Protein AF-A0A0R2CDV1-F1 (afdb_monomer)

Mean predicted aligned error: 11.03 Å

Foldseek 3Di:
DEEEEEEECLQQDALPHPGGLLVVLLCVVPVPYHYDYQYYYLDALVCCVVVVCSRPPQDAHQAYEYEHDPNCQFQVNHPDLVRSLVSLLVVLVVCCVSHVNHQYEYEAAAAFDPVQADGDHVVSSVSNLVSNCVSCVVSVHHYHDRHVLLVPDPCPPVQQDTPVRRRRNGHNSSSNSVSVSVVCVVCLVVQLQDWDKDFDQDDDPVSLVQQCVFPVDSVLVVVQSVVWTKMFTAGPVRDTFWIWTWADPDPPDIHTSTIGGDPVCPPRCPSVVNVVD

Organism: NCBI:txid1133569

Radius of gyration: 23.43 Å; Cα contacts (8 Å, |Δi|>4): 509; chains: 1; bounding box: 50×38×67 Å

Sequence (277 aa):
MKILVTGDSLIARHEQLDQPMINHCLQQQLTWLEIVNTAISGSNSQDLLQNWRNFFPNNEFSAVFLLIGTNDLALHKQLPLKTFKTNLLQIVKRLKHYYPTASLCLITPPAVDENKQKWRNNQLIAQYSEIMLQIAAQNLIKGINLQEAMFAEESFPAITQGCLNDGLHFGLAGYQLLASLIKQQLLTTSSLISVSIASYRPQTDNDFQLLLAADPDLSQIKYYVANGNCFAARNQQNQLVGMIVINKLTKSQAEILNLSVIPSQRSRGIGRQLIKY

InterPro domains:
  IPR000182 GNAT domain [PF00583] (226-276)
  IPR000182 GNAT domain [PS51186] (187-277)
  IPR013830 SGNH hydrolase-type esterase domain [PF13472] (7-177)
  IPR016181 Acyl-CoA N-acyltransferase [SSF55729] (208-276)
  IPR036514 SGNH hydrolase superfamily [G3DSA:3.40.50.1110] (1-186)
  IPR045136 Isoamyl acetate-hydrolyzing esterase Iah1-like [PTHR14209] (3-186)

Nearest PDB structures (foldseek):
  1yzf-assembly1_A  TM=8.746E-01  e=5.334E-13  Enterococcus faecalis V583
  7ddy-assembly1_D  TM=7.962E-01  e=1.694E-08  Arcticibacterium luteifluviistationis
  4h08-assembly1_A-2  TM=7.791E-01  e=3.275E-08  Bacteroides thetaiotaomicron VPI-5482
  4rsh-assembly3_C  TM=7.755E-01  e=5.616E-08  Desulfitobacterium hafniense DCB-2
  1j00-assembly1_A  TM=7.962E-01  e=1.861E-07  Escherichia coli

Structure (mmCIF, N/CA/C/O backbone):
data_AF-A0A0R2CDV1-F1
#
_entry.id   AF-A0A0R2CDV1-F1
#
loop_
_atom_site.group_PDB
_atom_site.id
_atom_site.type_symbol
_atom_site.label_atom_id
_atom_site.label_alt_id
_atom_site.label_comp_id
_atom_site.label_asym_id
_atom_site.label_entity_id
_atom_site.label_seq_id
_atom_site.pdbx_PDB_ins_code
_atom_site.Cartn_x
_atom_site.Cartn_y
_atom_site.Cartn_z
_atom_site.occupancy
_atom_site.B_iso_or_equiv
_atom_site.auth_seq_id
_atom_site.auth_comp_id
_atom_site.auth_asym_id
_atom_site.auth_atom_id
_atom_site.pdbx_PDB_model_num
ATOM 1 N N . MET A 1 1 ? -11.019 -13.595 4.550 1.00 89.06 1 MET A N 1
ATOM 2 C CA . MET A 1 1 ? -10.958 -12.128 4.329 1.00 89.06 1 MET A CA 1
ATOM 3 C C . MET A 1 1 ? -10.820 -11.910 2.839 1.00 89.06 1 MET A C 1
ATOM 5 O O . MET A 1 1 ? -9.967 -12.564 2.248 1.00 89.06 1 MET A O 1
ATOM 9 N N . LYS A 1 2 ? -11.635 -11.033 2.252 1.00 96.44 2 LYS A N 1
ATOM 10 C CA . LYS A 1 2 ? -11.611 -10.761 0.814 1.00 96.44 2 LYS A CA 1
ATOM 11 C C . LYS A 1 2 ? -10.967 -9.410 0.547 1.00 96.44 2 LYS A C 1
ATOM 13 O O . LYS A 1 2 ? -11.370 -8.421 1.159 1.00 96.44 2 LYS A O 1
ATOM 18 N N . ILE A 1 3 ? -9.967 -9.360 -0.325 1.00 98.38 3 ILE A N 1
ATOM 19 C CA . ILE A 1 3 ? -9.232 -8.131 -0.646 1.00 98.38 3 ILE A CA 1
ATOM 20 C C . ILE A 1 3 ? -9.250 -7.864 -2.148 1.00 98.38 3 ILE A C 1
ATOM 22 O O . ILE A 1 3 ? -9.301 -8.794 -2.952 1.00 98.38 3 ILE A O 1
ATOM 26 N N . LEU A 1 4 ? -9.185 -6.585 -2.509 1.00 98.81 4 LEU A N 1
ATOM 27 C CA . LEU A 1 4 ? -8.970 -6.133 -3.877 1.00 98.81 4 LEU A CA 1
ATOM 28 C C . LEU A 1 4 ? -7.522 -5.667 -4.020 1.00 98.81 4 LEU A C 1
ATOM 30 O O . LEU A 1 4 ? -7.076 -4.808 -3.258 1.00 98.81 4 LEU A O 1
ATOM 34 N N . VAL A 1 5 ? -6.805 -6.204 -5.002 1.00 98.69 5 VAL A N 1
ATOM 35 C CA . VAL A 1 5 ? -5.485 -5.712 -5.413 1.00 98.69 5 VAL A CA 1
ATOM 36 C C . VAL A 1 5 ? -5.605 -5.266 -6.864 1.00 98.69 5 VAL A C 1
ATOM 38 O O . VAL A 1 5 ? -6.019 -6.031 -7.726 1.00 98.69 5 VAL A O 1
ATOM 41 N N . THR A 1 6 ? -5.321 -4.003 -7.145 1.00 98.75 6 THR A N 1
ATOM 42 C CA . THR A 1 6 ? -5.534 -3.426 -8.476 1.00 98.75 6 THR A CA 1
ATOM 43 C C . THR A 1 6 ? -4.462 -2.390 -8.786 1.00 98.75 6 THR A C 1
ATOM 45 O O . THR A 1 6 ? -3.704 -1.978 -7.903 1.00 98.75 6 THR A O 1
ATOM 48 N N . GLY A 1 7 ? -4.367 -1.985 -10.047 1.00 98.06 7 GLY A N 1
ATOM 49 C CA . GLY A 1 7 ? -3.291 -1.122 -10.501 1.00 98.06 7 GLY A CA 1
ATOM 50 C C . GLY A 1 7 ? -2.911 -1.346 -11.952 1.00 98.06 7 GLY A C 1
ATOM 51 O O . GLY A 1 7 ? -3.768 -1.597 -12.800 1.00 98.06 7 GLY A O 1
ATOM 52 N N . ASP A 1 8 ? -1.611 -1.247 -12.205 1.00 98.12 8 ASP A N 1
ATOM 53 C CA . ASP A 1 8 ? -1.009 -1.339 -13.529 1.00 98.12 8 ASP A CA 1
ATOM 54 C C . ASP A 1 8 ? -0.359 -2.713 -13.813 1.00 98.12 8 ASP A C 1
ATOM 56 O O . ASP A 1 8 ? -0.695 -3.740 -13.211 1.00 98.12 8 ASP A O 1
ATOM 60 N N . SER A 1 9 ? 0.591 -2.741 -14.755 1.00 97.69 9 SER A N 1
ATOM 61 C CA . SER A 1 9 ? 1.311 -3.950 -15.150 1.00 97.69 9 SER A CA 1
ATOM 62 C C . SER A 1 9 ? 2.039 -4.628 -13.992 1.00 97.69 9 SER A C 1
ATOM 64 O O . SER A 1 9 ? 2.170 -5.843 -14.029 1.00 97.69 9 SER A O 1
ATOM 66 N N . LEU A 1 10 ? 2.475 -3.907 -12.958 1.00 98.44 10 LEU A N 1
ATOM 67 C CA . LEU A 1 10 ? 3.193 -4.496 -11.824 1.00 98.44 10 LEU A CA 1
ATOM 68 C C . LEU A 1 10 ? 2.290 -5.359 -10.938 1.00 98.44 10 LEU A C 1
ATOM 70 O O . LEU A 1 10 ? 2.767 -6.279 -10.292 1.00 98.44 10 LEU A O 1
ATOM 74 N N . ILE A 1 11 ? 0.983 -5.099 -10.910 1.00 98.62 11 ILE A N 1
ATOM 75 C CA . ILE A 1 11 ? 0.019 -5.938 -10.179 1.00 98.62 11 ILE A CA 1
ATOM 76 C C . ILE A 1 11 ? -0.584 -7.010 -11.091 1.00 98.62 11 ILE A C 1
ATOM 78 O O . ILE A 1 11 ? -0.896 -8.106 -10.624 1.00 98.62 11 ILE A O 1
ATOM 82 N N . ALA A 1 12 ? -0.734 -6.716 -12.385 1.00 98.25 12 ALA A N 1
ATOM 83 C CA . ALA A 1 12 ? -1.322 -7.634 -13.361 1.00 98.25 12 ALA A CA 1
ATOM 84 C C . ALA A 1 12 ? -0.362 -8.747 -13.813 1.00 98.25 12 ALA A C 1
ATOM 86 O O . ALA A 1 12 ? -0.773 -9.690 -14.481 1.00 98.25 12 ALA A O 1
ATOM 87 N N . ARG A 1 13 ? 0.936 -8.619 -13.530 1.00 97.75 13 ARG A N 1
ATOM 88 C CA . ARG A 1 13 ? 1.976 -9.438 -14.152 1.00 97.75 13 ARG A CA 1
ATOM 89 C C . ARG A 1 13 ? 2.161 -10.790 -13.478 1.00 97.75 13 ARG A C 1
ATOM 91 O O . ARG A 1 13 ? 2.129 -10.927 -12.261 1.00 97.75 13 ARG A O 1
ATOM 98 N N . HIS A 1 14 ? 2.383 -11.790 -14.323 1.00 97.81 14 HIS A N 1
ATOM 99 C CA . HIS A 1 14 ? 2.430 -13.197 -13.944 1.00 97.81 14 HIS A CA 1
ATOM 100 C C . HIS A 1 14 ? 3.826 -13.710 -13.566 1.00 97.81 14 HIS A C 1
ATOM 102 O O . HIS A 1 14 ? 3.918 -14.684 -12.837 1.00 97.81 14 HIS A O 1
ATOM 108 N N . GLU A 1 15 ? 4.907 -13.094 -14.067 1.00 95.62 15 GLU A N 1
ATOM 109 C CA . GLU A 1 15 ? 6.290 -13.593 -13.897 1.00 95.62 15 GLU A CA 1
ATOM 110 C C . GLU A 1 15 ? 6.422 -15.115 -14.094 1.00 95.62 15 GLU A C 1
ATOM 112 O O . GLU A 1 15 ? 6.917 -15.826 -13.228 1.00 95.62 15 GLU A O 1
ATOM 117 N N . GLN A 1 16 ? 5.973 -15.607 -15.256 1.00 94.31 16 GLN A N 1
ATOM 118 C CA . GLN A 1 16 ? 6.008 -17.027 -15.649 1.00 94.31 16 GLN A CA 1
ATOM 119 C C . GLN A 1 16 ? 5.043 -17.956 -14.891 1.00 94.31 16 GLN A C 1
ATOM 121 O O . GLN A 1 16 ? 5.094 -19.164 -15.101 1.00 94.31 16 GLN A O 1
ATOM 126 N N . LEU A 1 17 ? 4.138 -17.425 -14.064 1.00 95.56 17 LEU A N 1
ATOM 127 C CA . LEU A 1 17 ? 3.055 -18.204 -13.460 1.00 95.56 17 LEU A CA 1
ATOM 128 C C . LEU A 1 17 ? 1.756 -18.154 -14.284 1.00 95.56 17 LEU A C 1
ATOM 130 O O . LEU A 1 17 ? 1.537 -17.265 -15.105 1.00 95.56 17 LEU A O 1
ATOM 134 N N . ASP A 1 18 ? 0.827 -19.062 -13.990 1.00 96.81 18 ASP A N 1
ATOM 135 C CA . ASP A 1 18 ? -0.522 -19.068 -14.585 1.00 96.81 18 ASP A CA 1
ATOM 136 C C . ASP A 1 18 ? -1.468 -18.021 -13.961 1.00 96.81 18 ASP A C 1
ATOM 138 O O . ASP A 1 18 ? -2.615 -17.866 -14.376 1.00 96.81 18 ASP A O 1
ATOM 142 N N . GLN A 1 19 ? -0.988 -17.273 -12.967 1.00 97.44 19 GLN A N 1
ATOM 143 C CA . GLN A 1 19 ? -1.719 -16.217 -12.267 1.00 97.44 19 GLN A CA 1
ATOM 144 C C . GLN A 1 19 ? -0.794 -15.031 -11.952 1.00 97.44 19 GLN A C 1
ATOM 146 O O . GLN A 1 19 ? 0.427 -15.201 -11.977 1.00 97.44 19 GLN A O 1
ATOM 151 N N . PRO A 1 20 ? -1.327 -13.847 -11.587 1.00 98.38 20 PRO A N 1
ATOM 152 C CA . PRO A 1 20 ? -0.496 -12.728 -11.160 1.00 98.38 20 PRO A CA 1
ATOM 153 C C . PRO A 1 20 ? 0.438 -13.104 -10.003 1.00 98.38 20 PRO A C 1
ATOM 155 O O . PRO A 1 20 ? 0.007 -13.672 -8.995 1.00 98.38 20 PRO A O 1
ATOM 158 N N . MET A 1 21 ? 1.715 -12.745 -10.124 1.00 98.38 21 MET A N 1
ATOM 159 C CA . MET A 1 21 ? 2.769 -13.142 -9.189 1.00 98.38 21 MET A CA 1
ATOM 160 C C . MET A 1 21 ? 2.487 -12.650 -7.766 1.00 98.38 21 MET A C 1
ATOM 162 O O . MET A 1 21 ? 2.696 -13.373 -6.791 1.00 98.38 21 MET A O 1
ATOM 166 N N . ILE A 1 22 ? 1.926 -11.443 -7.638 1.00 98.62 22 ILE A N 1
ATOM 167 C CA . ILE A 1 22 ? 1.533 -10.889 -6.340 1.00 98.62 22 ILE A CA 1
ATOM 168 C C . ILE A 1 22 ? 0.455 -11.729 -5.643 1.00 98.62 22 ILE A C 1
ATOM 170 O O . ILE A 1 22 ? 0.507 -11.886 -4.424 1.00 98.62 22 ILE A O 1
ATOM 174 N N . ASN A 1 23 ? -0.484 -12.319 -6.394 1.00 98.56 23 ASN A N 1
ATOM 175 C CA . ASN A 1 23 ? -1.510 -13.193 -5.823 1.00 98.56 23 ASN A CA 1
ATOM 176 C C . ASN A 1 23 ? -0.854 -14.439 -5.228 1.00 98.56 23 ASN A C 1
ATOM 178 O O . ASN A 1 23 ? -1.106 -14.770 -4.069 1.00 98.56 23 ASN A O 1
ATOM 182 N N . HIS A 1 24 ? 0.038 -15.073 -5.997 1.00 98.38 24 HIS A N 1
ATOM 183 C CA . HIS A 1 24 ? 0.791 -16.236 -5.543 1.00 98.38 24 HIS A CA 1
ATOM 184 C C . HIS A 1 24 ? 1.592 -15.918 -4.272 1.00 98.38 24 HIS A C 1
ATOM 186 O O . HIS A 1 24 ? 1.434 -16.602 -3.262 1.00 98.38 24 HIS A O 1
ATOM 192 N N . CYS A 1 25 ? 2.397 -14.849 -4.274 1.00 98.50 25 CYS A N 1
ATOM 193 C CA . CYS A 1 25 ? 3.206 -14.469 -3.114 1.00 98.50 25 CYS A CA 1
ATOM 194 C C . CYS A 1 25 ? 2.358 -14.151 -1.872 1.00 98.50 25 CYS A C 1
ATOM 196 O O . CYS A 1 25 ? 2.726 -14.548 -0.766 1.00 98.50 25 CYS A O 1
ATOM 198 N N . LEU A 1 26 ? 1.212 -13.480 -2.028 1.00 98.25 26 LEU A N 1
ATOM 199 C CA . LEU A 1 26 ? 0.300 -13.212 -0.914 1.00 98.25 26 LEU A CA 1
ATOM 200 C C . LEU A 1 26 ? -0.313 -14.497 -0.350 1.00 98.25 26 LEU A C 1
ATOM 202 O O . LEU A 1 26 ? -0.347 -14.664 0.868 1.00 98.25 26 LEU A O 1
ATOM 206 N N . GLN A 1 27 ? -0.755 -15.417 -1.208 1.00 97.44 27 GLN A N 1
ATOM 207 C CA . GLN A 1 27 ? -1.362 -16.682 -0.782 1.00 97.44 27 GLN A CA 1
ATOM 208 C C . GLN A 1 27 ? -0.357 -17.632 -0.124 1.00 97.44 27 GLN A C 1
ATOM 210 O O . GLN A 1 27 ? -0.730 -18.343 0.805 1.00 97.44 27 GLN A O 1
ATOM 215 N N . GLN A 1 28 ? 0.919 -17.595 -0.521 1.00 97.00 28 GLN A N 1
ATOM 216 C CA . GLN A 1 28 ? 1.988 -18.318 0.182 1.00 97.00 28 GLN A CA 1
ATOM 217 C C . GLN A 1 28 ? 2.168 -17.825 1.625 1.00 97.00 28 GLN A C 1
ATOM 219 O O . GLN A 1 28 ? 2.466 -18.607 2.524 1.00 97.00 28 GLN A O 1
ATOM 224 N N . GLN A 1 29 ? 1.969 -16.526 1.872 1.00 93.44 29 GLN A N 1
ATOM 225 C CA . GLN A 1 29 ? 2.130 -15.946 3.207 1.00 93.44 29 GLN A CA 1
ATOM 226 C C . GLN A 1 29 ? 0.846 -15.943 4.046 1.00 93.44 29 GLN A C 1
ATOM 228 O O . GLN A 1 29 ? 0.930 -15.865 5.275 1.00 93.44 29 GLN A O 1
ATOM 233 N N . LEU A 1 30 ? -0.321 -15.954 3.397 1.00 93.62 30 LEU A N 1
ATOM 234 C CA . LEU A 1 30 ? -1.653 -15.842 3.991 1.00 93.62 30 LEU A CA 1
ATOM 235 C C . LEU A 1 30 ? -2.642 -16.720 3.200 1.00 93.62 30 LEU A C 1
ATOM 237 O O . LEU A 1 30 ? -3.429 -16.233 2.389 1.00 93.62 30 LEU A O 1
ATOM 241 N N . THR A 1 31 ? -2.621 -18.027 3.464 1.00 93.56 31 THR A N 1
ATOM 242 C CA . THR A 1 31 ? -3.379 -19.053 2.714 1.00 93.56 31 THR A CA 1
ATOM 243 C C . THR A 1 31 ? -4.903 -18.886 2.749 1.00 93.56 31 THR A C 1
ATOM 245 O O . THR A 1 31 ? -5.609 -19.454 1.923 1.00 93.56 31 THR A O 1
ATOM 248 N N . TRP A 1 32 ? -5.424 -18.094 3.687 1.00 90.75 32 TRP A N 1
ATOM 249 C CA . TRP A 1 32 ? -6.850 -17.808 3.880 1.00 90.75 32 TRP A CA 1
ATOM 250 C C . TRP A 1 32 ? -7.348 -16.547 3.151 1.00 90.75 32 TRP A C 1
ATOM 252 O O . TRP A 1 32 ? -8.517 -16.169 3.306 1.00 90.75 32 TRP A O 1
ATOM 262 N N . LEU A 1 33 ? -6.480 -15.838 2.420 1.00 94.31 33 LEU A N 1
ATOM 263 C CA . LEU A 1 33 ? -6.885 -14.664 1.649 1.00 94.31 33 LEU A CA 1
ATOM 264 C C . LEU A 1 33 ? -7.657 -15.062 0.391 1.00 94.31 33 LEU A C 1
ATOM 266 O O . LEU A 1 33 ? -7.158 -15.787 -0.467 1.00 94.31 33 LEU A O 1
ATOM 270 N N . GLU A 1 34 ? -8.842 -14.478 0.238 1.00 97.69 34 GLU A N 1
ATOM 271 C CA . GLU A 1 34 ? -9.527 -14.415 -1.046 1.00 97.69 34 GLU A CA 1
ATOM 272 C C . GLU A 1 34 ? -9.083 -13.129 -1.757 1.00 97.69 34 GLU A C 1
ATOM 274 O O . GLU A 1 34 ? -9.315 -12.022 -1.260 1.00 97.69 34 GLU A O 1
ATOM 279 N N . ILE A 1 35 ? -8.412 -13.269 -2.900 1.00 98.44 35 ILE A N 1
ATOM 280 C CA . ILE A 1 35 ? -7.828 -12.149 -3.645 1.00 98.44 35 ILE A CA 1
ATOM 281 C C . ILE A 1 35 ? -8.611 -11.952 -4.936 1.00 98.44 35 ILE A C 1
ATOM 283 O O . ILE A 1 35 ? -8.688 -12.852 -5.769 1.00 98.44 35 ILE A O 1
ATOM 287 N N . VAL A 1 36 ? -9.144 -10.749 -5.124 1.00 98.69 36 VAL A N 1
ATOM 288 C CA . VAL A 1 36 ? -9.631 -10.284 -6.422 1.00 98.69 36 VAL A CA 1
ATOM 289 C C . VAL A 1 36 ? -8.566 -9.362 -7.001 1.00 98.69 36 VAL A C 1
ATOM 291 O O . VAL A 1 36 ? -8.237 -8.346 -6.391 1.00 98.69 36 VAL A O 1
ATOM 294 N N . ASN A 1 37 ? -8.010 -9.733 -8.155 1.00 98.69 37 ASN A N 1
ATOM 295 C CA . ASN A 1 37 ? -7.035 -8.920 -8.875 1.00 98.69 37 ASN A CA 1
ATOM 296 C C . ASN A 1 37 ? -7.652 -8.403 -10.175 1.00 98.69 37 ASN A C 1
ATOM 298 O O . ASN A 1 37 ? -8.076 -9.190 -11.017 1.00 98.69 37 ASN A O 1
ATOM 302 N N . THR A 1 38 ? -7.725 -7.084 -10.308 1.00 98.69 38 THR A N 1
ATOM 303 C CA . THR A 1 38 ? -8.330 -6.394 -11.461 1.00 98.69 38 THR A CA 1
ATOM 304 C C . THR A 1 38 ? -7.357 -5.417 -12.111 1.00 98.69 38 THR A C 1
ATOM 306 O O . THR A 1 38 ? -7.779 -4.461 -12.759 1.00 98.69 38 THR A O 1
ATOM 309 N N . ALA A 1 39 ? -6.058 -5.578 -11.865 1.00 98.62 39 ALA A N 1
ATOM 310 C CA . ALA A 1 39 ? -5.061 -4.703 -12.452 1.00 98.62 39 ALA A CA 1
ATOM 311 C C . ALA A 1 39 ? -4.994 -4.878 -13.969 1.00 98.62 39 ALA A C 1
ATOM 313 O O . ALA A 1 39 ? -5.156 -5.980 -14.496 1.00 98.62 39 ALA A O 1
ATOM 314 N N . ILE A 1 40 ? -4.729 -3.777 -14.667 1.00 98.38 40 ILE A N 1
ATOM 315 C CA . ILE A 1 40 ? -4.689 -3.744 -16.127 1.00 98.38 40 ILE A CA 1
ATOM 316 C C . ILE A 1 40 ? -3.336 -3.192 -16.559 1.00 98.38 40 ILE A C 1
ATOM 318 O O . ILE A 1 40 ? -2.895 -2.125 -16.132 1.00 98.38 40 ILE A O 1
ATOM 322 N N . SER A 1 41 ? -2.647 -3.945 -17.413 1.00 97.25 41 SER A N 1
ATOM 323 C CA . SER A 1 41 ? -1.327 -3.558 -17.906 1.00 97.25 41 SER A CA 1
ATOM 324 C C . SER A 1 41 ? -1.375 -2.222 -18.652 1.00 97.25 41 SER A C 1
ATOM 326 O O . SER A 1 41 ? -2.263 -1.981 -19.466 1.00 97.25 41 SER A O 1
ATOM 328 N N . GLY A 1 42 ? -0.398 -1.352 -18.386 1.00 95.88 42 GLY A N 1
ATOM 329 C CA . GLY A 1 42 ? -0.262 -0.052 -19.051 1.00 95.88 42 GLY A CA 1
ATOM 330 C C . GLY A 1 42 ? -1.128 1.081 -18.491 1.00 95.88 42 GLY A C 1
ATOM 331 O O . GLY A 1 42 ? -0.918 2.226 -18.901 1.00 95.88 42 GLY A O 1
ATOM 332 N N . SER A 1 43 ? -2.029 0.796 -17.544 1.00 97.94 43 SER A N 1
ATOM 333 C CA . SER A 1 43 ? -2.956 1.786 -16.992 1.00 97.94 43 SER A CA 1
ATOM 334 C C . SER A 1 43 ? -2.280 2.881 -16.164 1.00 97.94 43 SER A C 1
ATOM 336 O O . SER A 1 43 ? -1.275 2.647 -15.487 1.00 97.94 43 SER A O 1
ATOM 338 N N . ASN A 1 44 ? -2.853 4.081 -16.220 1.00 98.38 44 ASN A N 1
ATOM 339 C CA . ASN A 1 44 ? -2.484 5.263 -15.442 1.00 98.38 44 ASN A CA 1
ATOM 340 C C . ASN A 1 44 ? -3.691 5.799 -14.637 1.00 98.38 44 ASN A C 1
ATOM 342 O O . ASN A 1 44 ? -4.796 5.258 -14.703 1.00 98.38 44 ASN A O 1
ATOM 346 N N . SER A 1 45 ? -3.519 6.882 -13.875 1.00 98.56 45 SER A N 1
ATOM 347 C CA . SER A 1 45 ? -4.604 7.450 -13.055 1.00 98.56 45 SER A CA 1
ATOM 348 C C . SER A 1 45 ? -5.824 7.956 -13.848 1.00 98.56 45 SER A C 1
ATOM 350 O O . SER A 1 45 ? -6.932 7.960 -13.310 1.00 98.56 45 SER A O 1
ATOM 352 N N . GLN A 1 46 ? -5.666 8.367 -15.111 1.00 98.19 46 GLN A N 1
ATOM 353 C CA . GLN A 1 46 ? -6.798 8.758 -15.961 1.00 98.19 46 GLN A CA 1
ATOM 354 C C . GLN A 1 46 ? -7.641 7.543 -16.348 1.00 98.19 46 GLN A C 1
ATOM 356 O O . GLN A 1 46 ? -8.870 7.622 -16.287 1.00 98.19 46 GLN A O 1
ATOM 361 N N . ASP A 1 47 ? -7.002 6.414 -16.659 1.00 98.19 47 ASP A N 1
ATOM 362 C CA . ASP A 1 47 ? -7.699 5.171 -16.998 1.00 98.19 47 ASP A CA 1
ATOM 363 C C . ASP A 1 47 ? -8.594 4.700 -15.850 1.00 98.19 47 ASP A C 1
ATOM 365 O O . ASP A 1 47 ? -9.733 4.295 -16.082 1.00 98.19 47 ASP A O 1
ATOM 369 N N . LEU A 1 48 ? -8.125 4.817 -14.602 1.00 98.25 48 LEU A N 1
ATOM 370 C CA . LEU A 1 48 ? -8.927 4.482 -13.423 1.00 98.25 48 LEU A CA 1
ATOM 371 C C . LEU A 1 48 ? -10.197 5.333 -13.321 1.00 98.25 48 LEU A C 1
ATOM 373 O O . LEU A 1 48 ? -11.259 4.826 -12.957 1.00 98.25 48 LEU A O 1
ATOM 377 N N . LEU A 1 49 ? -10.103 6.632 -13.612 1.00 98.38 49 LEU A N 1
ATOM 378 C CA . LEU A 1 49 ? -11.246 7.543 -13.535 1.00 98.38 49 LEU A CA 1
ATOM 379 C C . LEU A 1 49 ? -12.267 7.267 -14.642 1.00 98.38 49 LEU A C 1
ATOM 381 O O . LEU A 1 49 ? -13.470 7.239 -14.363 1.00 98.38 49 LEU A O 1
ATOM 385 N N . GLN A 1 50 ? -11.783 7.040 -15.865 1.00 98.12 50 GLN A N 1
ATOM 386 C CA . GLN A 1 50 ? -12.613 6.801 -17.046 1.00 98.12 50 GLN A CA 1
ATOM 387 C C . GLN A 1 50 ? -13.262 5.413 -17.018 1.00 98.12 50 GLN A C 1
ATOM 389 O O . GLN A 1 50 ? -14.457 5.283 -17.269 1.00 98.12 50 GLN A O 1
ATOM 394 N N . ASN A 1 51 ? -12.505 4.387 -16.626 1.00 97.19 51 ASN A N 1
ATOM 395 C CA . ASN A 1 51 ? -12.898 2.981 -16.717 1.00 97.19 51 ASN A CA 1
ATOM 396 C C . ASN A 1 51 ? -13.084 2.335 -15.337 1.00 97.19 51 ASN A C 1
ATOM 398 O O . ASN A 1 51 ? -12.751 1.171 -15.125 1.00 97.19 51 ASN A O 1
ATOM 402 N N . TRP A 1 52 ? -13.636 3.087 -14.382 1.00 97.81 52 TRP A N 1
ATOM 403 C CA . TRP A 1 52 ? -13.719 2.713 -12.964 1.00 97.81 52 TRP A CA 1
ATOM 404 C C . TRP A 1 52 ? -14.171 1.277 -12.690 1.00 97.81 52 TRP A C 1
ATOM 406 O O . TRP A 1 52 ? -13.564 0.579 -11.885 1.00 97.81 52 TRP A O 1
ATOM 416 N N . ARG A 1 53 ? -15.238 0.819 -13.356 1.00 96.81 53 ARG A N 1
ATOM 417 C CA . ARG A 1 53 ? -15.825 -0.509 -13.114 1.00 96.81 53 ARG A CA 1
ATOM 418 C C . ARG A 1 53 ? -14.899 -1.661 -13.508 1.00 96.81 53 ARG A C 1
ATOM 420 O O . ARG A 1 53 ? -15.062 -2.741 -12.954 1.00 96.81 53 ARG A O 1
ATOM 427 N N . ASN A 1 54 ? -13.921 -1.423 -14.382 1.00 97.50 54 ASN A N 1
ATOM 428 C CA . ASN A 1 54 ? -12.936 -2.433 -14.767 1.00 97.50 54 ASN A CA 1
ATOM 429 C C . ASN A 1 54 ? -11.931 -2.696 -13.636 1.00 97.50 54 ASN A C 1
ATOM 431 O O . ASN A 1 54 ? -11.471 -3.820 -13.481 1.00 97.50 54 ASN A O 1
ATOM 435 N N . PHE A 1 55 ? -11.631 -1.677 -12.825 1.00 98.31 55 PHE A N 1
ATOM 436 C CA . PHE A 1 55 ? -10.684 -1.765 -11.707 1.00 98.31 55 PHE A CA 1
ATOM 437 C C . PHE A 1 55 ? -11.364 -1.957 -10.349 1.00 98.31 55 PHE A C 1
ATOM 439 O O . PHE A 1 55 ? -10.723 -2.376 -9.389 1.00 98.31 55 PHE A O 1
ATOM 446 N N . PHE A 1 56 ? -12.636 -1.574 -10.235 1.00 98.38 56 PHE A N 1
ATOM 447 C CA . PHE A 1 56 ? -13.358 -1.499 -8.968 1.00 98.38 56 PHE A CA 1
ATOM 448 C C . PHE A 1 56 ? -14.749 -2.141 -9.113 1.00 98.38 56 PHE A C 1
ATOM 450 O O . PHE A 1 56 ? -15.745 -1.440 -9.349 1.00 98.38 56 PHE A O 1
ATOM 457 N N . PRO A 1 57 ? -14.830 -3.481 -9.009 1.00 97.50 57 PRO A N 1
ATOM 458 C CA . PRO A 1 57 ? -16.077 -4.220 -9.167 1.00 97.50 57 PRO A CA 1
ATOM 459 C C . PRO A 1 57 ? -17.044 -3.959 -8.004 1.00 97.50 57 PRO A C 1
ATOM 461 O O . PRO A 1 57 ? -16.664 -3.476 -6.941 1.00 97.50 57 PRO A O 1
ATOM 464 N N . ASN A 1 58 ? -18.329 -4.257 -8.204 1.00 94.06 58 ASN A N 1
ATOM 465 C CA . ASN A 1 58 ? -19.361 -4.037 -7.185 1.00 94.06 58 ASN A CA 1
ATOM 466 C C . ASN A 1 58 ? -19.419 -5.189 -6.177 1.00 94.06 58 ASN A C 1
ATOM 468 O O . ASN A 1 58 ? -20.381 -5.955 -6.148 1.00 94.06 58 ASN A O 1
ATOM 472 N N . ASN A 1 59 ? -18.363 -5.332 -5.388 1.00 92.31 59 ASN A N 1
ATOM 473 C CA . ASN A 1 59 ? -18.233 -6.365 -4.372 1.00 92.31 59 ASN A CA 1
ATOM 474 C C . ASN A 1 59 ? -17.760 -5.735 -3.063 1.00 92.31 59 ASN A C 1
ATOM 476 O O . ASN A 1 59 ? -17.091 -4.704 -3.061 1.00 92.31 59 ASN A O 1
ATOM 480 N N . GLU A 1 60 ? -18.075 -6.379 -1.945 1.00 92.81 60 GLU A N 1
ATOM 481 C CA . GLU A 1 60 ? -17.519 -5.983 -0.657 1.00 92.81 60 GLU A CA 1
ATOM 482 C C . GLU A 1 60 ? -16.094 -6.517 -0.493 1.00 92.81 60 GLU A C 1
ATOM 484 O O . GLU A 1 60 ? -15.802 -7.682 -0.779 1.00 92.81 60 GLU A O 1
ATOM 489 N N . PHE A 1 61 ? -15.210 -5.654 0.004 1.00 96.94 61 PHE A N 1
ATOM 490 C CA . PHE A 1 61 ? -13.818 -5.975 0.289 1.00 96.94 61 PHE A CA 1
ATOM 491 C C . PHE A 1 61 ? -13.457 -5.500 1.690 1.00 96.94 61 PHE A C 1
ATOM 493 O O . PHE A 1 61 ? -13.835 -4.411 2.111 1.00 96.94 61 PHE A O 1
ATOM 500 N N . SER A 1 62 ? -12.670 -6.294 2.411 1.00 95.50 62 SER A N 1
ATOM 501 C CA . SER A 1 62 ? -12.110 -5.894 3.704 1.00 95.50 62 SER A CA 1
ATOM 502 C C . SER A 1 62 ? -10.959 -4.895 3.540 1.00 95.50 62 SER A C 1
ATOM 504 O O . SER A 1 62 ? -10.726 -4.066 4.420 1.00 95.50 62 SER A O 1
ATOM 506 N N . ALA A 1 63 ? -10.232 -4.964 2.421 1.00 97.69 63 ALA A N 1
ATOM 507 C CA . ALA A 1 63 ? -9.173 -4.023 2.076 1.00 97.69 63 ALA A CA 1
ATOM 508 C C . ALA A 1 63 ? -9.030 -3.853 0.557 1.00 97.69 63 ALA A C 1
ATOM 510 O O . ALA A 1 63 ? -9.291 -4.790 -0.201 1.00 97.69 63 ALA A O 1
ATOM 511 N N . VAL A 1 64 ? -8.584 -2.670 0.133 1.00 98.69 64 VAL A N 1
ATOM 512 C CA . VAL A 1 64 ? -8.288 -2.326 -1.263 1.00 98.69 64 VAL A CA 1
ATOM 513 C C . VAL A 1 64 ? -6.867 -1.779 -1.350 1.00 98.69 64 VAL A C 1
ATOM 515 O O . VAL A 1 64 ? -6.551 -0.777 -0.708 1.00 98.69 64 VAL A O 1
ATOM 518 N N . PHE A 1 65 ? -6.034 -2.412 -2.169 1.00 98.88 65 PHE A N 1
ATOM 519 C CA . PHE A 1 65 ? -4.665 -1.998 -2.462 1.00 98.88 65 PHE A CA 1
ATOM 520 C C . PHE A 1 65 ? -4.578 -1.509 -3.902 1.00 98.88 65 PHE A C 1
ATOM 522 O O . PHE A 1 65 ? -4.913 -2.247 -4.829 1.00 98.88 65 PHE A O 1
ATOM 529 N N . LEU A 1 66 ? -4.127 -0.269 -4.079 1.00 98.94 66 LEU A N 1
ATOM 530 C CA . LEU A 1 66 ? -3.977 0.366 -5.382 1.00 98.94 66 LEU A CA 1
ATOM 531 C C . LEU A 1 66 ? -2.516 0.757 -5.618 1.00 98.94 66 LEU A C 1
ATOM 533 O O . LEU A 1 66 ? -2.033 1.695 -4.984 1.00 98.94 66 LEU A O 1
ATOM 537 N N . LEU A 1 67 ? -1.850 0.080 -6.556 1.00 98.81 67 LEU A N 1
ATOM 538 C CA . LEU A 1 67 ? -0.551 0.499 -7.091 1.00 98.81 67 LEU A CA 1
ATOM 539 C C . LEU A 1 67 ? -0.773 1.256 -8.401 1.00 98.81 67 LEU A C 1
ATOM 541 O O . LEU A 1 67 ? -1.265 0.690 -9.373 1.00 98.81 67 LEU A O 1
ATOM 545 N N . ILE A 1 68 ? -0.439 2.544 -8.431 1.00 98.31 68 ILE A N 1
ATOM 546 C CA . ILE A 1 68 ? -0.607 3.387 -9.622 1.00 98.31 68 ILE A CA 1
ATOM 547 C C . ILE A 1 68 ? 0.436 4.505 -9.637 1.00 98.31 68 ILE A C 1
ATOM 549 O O . ILE A 1 68 ? 1.081 4.769 -8.627 1.00 98.31 68 ILE A O 1
ATOM 553 N N . GLY A 1 69 ? 0.602 5.181 -10.773 1.00 98.12 69 GLY A N 1
ATOM 554 C CA . GLY A 1 69 ? 1.572 6.264 -10.947 1.00 98.12 69 GLY A CA 1
ATOM 555 C C . GLY A 1 69 ? 2.757 5.877 -11.830 1.00 98.12 69 GLY A C 1
ATOM 556 O O . GLY A 1 69 ? 3.364 6.750 -12.444 1.00 98.12 69 GLY A O 1
ATOM 557 N N . THR A 1 70 ? 3.052 4.582 -11.983 1.00 97.81 70 THR A N 1
ATOM 558 C CA . THR A 1 70 ? 4.188 4.095 -12.782 1.00 97.81 70 THR A CA 1
ATOM 559 C C . THR A 1 70 ? 4.086 4.521 -14.245 1.00 97.81 70 THR A C 1
ATOM 561 O O . THR A 1 70 ? 5.086 4.863 -14.877 1.00 97.81 70 THR A O 1
ATOM 564 N N . ASN A 1 71 ? 2.884 4.495 -14.824 1.00 98.31 71 ASN A N 1
ATOM 565 C CA . ASN A 1 71 ? 2.654 4.956 -16.194 1.00 98.31 71 ASN A CA 1
ATOM 566 C C . ASN A 1 71 ? 2.436 6.467 -16.284 1.00 98.31 71 ASN A C 1
ATOM 568 O O . ASN A 1 71 ? 2.786 7.045 -17.309 1.00 98.31 71 ASN A O 1
ATOM 572 N N . ASP A 1 72 ? 1.910 7.091 -15.229 1.00 98.44 72 ASP A N 1
ATOM 573 C CA . ASP A 1 72 ? 1.703 8.537 -15.139 1.00 98.44 72 ASP A CA 1
ATOM 574 C C . ASP A 1 72 ? 3.021 9.314 -15.199 1.00 98.44 72 ASP A C 1
ATOM 576 O O . ASP A 1 72 ? 3.095 10.347 -15.855 1.00 98.44 72 ASP A O 1
ATOM 580 N N . LEU A 1 73 ? 4.070 8.817 -14.539 1.00 97.44 73 LEU A N 1
ATOM 581 C CA . LEU A 1 73 ? 5.374 9.487 -14.470 1.00 97.44 73 LEU A CA 1
ATOM 582 C C . LEU A 1 73 ? 6.303 9.180 -15.654 1.00 97.44 73 LEU A C 1
ATOM 584 O O . LEU A 1 73 ? 7.394 9.735 -15.738 1.00 97.44 73 LEU A O 1
ATOM 588 N N . ALA A 1 74 ? 5.914 8.281 -16.561 1.00 97.44 74 ALA A N 1
ATOM 589 C CA . ALA A 1 74 ? 6.781 7.853 -17.654 1.00 97.44 74 ALA A CA 1
ATOM 590 C C . ALA A 1 74 ? 7.024 8.998 -18.654 1.00 97.44 74 ALA A C 1
ATOM 592 O O . ALA A 1 74 ? 6.082 9.464 -19.288 1.00 97.44 74 ALA A O 1
ATOM 593 N N . LEU A 1 75 ? 8.283 9.403 -18.850 1.00 96.12 75 LEU A N 1
ATOM 594 C CA . LEU A 1 75 ? 8.665 10.632 -19.567 1.00 96.12 75 LEU A CA 1
ATOM 595 C C . LEU A 1 75 ? 8.093 10.764 -20.991 1.00 96.12 75 LEU A C 1
ATOM 597 O O . LEU A 1 75 ? 7.782 11.866 -21.426 1.00 96.12 75 LEU A O 1
ATOM 601 N N . HIS A 1 76 ? 7.896 9.657 -21.712 1.00 95.31 76 HIS A N 1
ATOM 602 C CA . HIS A 1 76 ? 7.337 9.668 -23.074 1.00 95.31 76 HIS A CA 1
ATOM 603 C C . HIS A 1 76 ? 5.829 9.977 -23.137 1.00 95.31 76 HIS A C 1
ATOM 605 O O . HIS A 1 76 ? 5.306 10.241 -24.215 1.00 95.31 76 HIS A O 1
ATOM 611 N N . LYS A 1 77 ? 5.116 9.903 -22.008 1.00 94.31 77 LYS A N 1
ATOM 612 C CA . LYS A 1 77 ? 3.664 10.136 -21.906 1.00 94.31 77 LYS A CA 1
ATOM 613 C C . LYS A 1 77 ? 3.278 10.782 -20.571 1.00 94.31 77 LYS A C 1
ATOM 615 O O . LYS A 1 77 ? 2.199 10.528 -20.043 1.00 94.31 77 LYS A O 1
ATOM 620 N N . GLN A 1 78 ? 4.194 11.561 -20.001 1.00 96.88 78 GLN A N 1
ATOM 621 C CA . GLN A 1 78 ? 4.121 11.997 -18.613 1.00 96.88 78 GLN A CA 1
ATOM 622 C C . GLN A 1 78 ? 2.882 12.861 -18.353 1.00 96.88 78 GLN A C 1
ATOM 624 O O . GLN A 1 78 ? 2.649 13.865 -19.026 1.00 96.88 78 GLN A O 1
ATOM 629 N N . LEU A 1 79 ? 2.123 12.519 -17.315 1.00 96.81 79 LEU A N 1
ATOM 630 C CA . LEU A 1 79 ? 1.073 13.369 -16.769 1.00 96.81 79 LEU A CA 1
ATOM 631 C C . LEU A 1 79 ? 1.702 14.349 -15.777 1.00 96.81 79 LEU A C 1
ATOM 633 O O . LEU A 1 79 ? 2.292 13.883 -14.805 1.00 96.81 79 LEU A O 1
ATOM 637 N N . PRO A 1 80 ? 1.539 15.676 -15.923 1.00 97.12 80 PRO A N 1
ATOM 638 C CA . PRO A 1 80 ? 2.087 16.640 -14.970 1.00 97.12 80 PRO A CA 1
ATOM 639 C C . PRO A 1 80 ? 1.672 16.347 -13.521 1.00 97.12 80 PRO A C 1
ATOM 641 O O . PRO A 1 80 ? 0.517 15.995 -13.270 1.00 97.12 80 PRO A O 1
ATOM 644 N N . LEU A 1 81 ? 2.573 16.575 -12.554 1.00 96.69 81 LEU A N 1
ATOM 645 C CA . LEU A 1 81 ? 2.336 16.323 -11.118 1.00 96.69 81 LEU A CA 1
ATOM 646 C C . LEU A 1 81 ? 1.011 16.913 -10.614 1.00 96.69 81 LEU A C 1
ATOM 648 O O . LEU A 1 81 ? 0.290 16.272 -9.852 1.00 96.69 81 LEU A O 1
ATOM 652 N N . LYS A 1 82 ? 0.652 18.121 -11.071 1.00 98.00 82 LYS A N 1
ATOM 653 C CA . LYS A 1 82 ? -0.622 18.770 -10.723 1.00 98.00 82 LYS A CA 1
ATOM 654 C C . LYS A 1 82 ? -1.828 17.948 -11.191 1.00 98.00 82 LYS A C 1
ATOM 656 O O . LYS A 1 82 ? -2.751 17.737 -10.41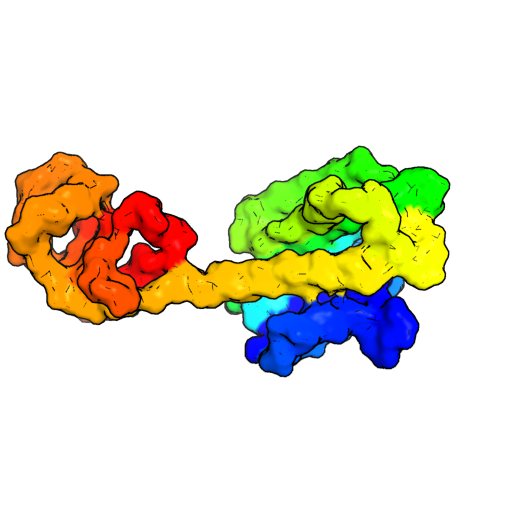0 1.00 98.00 82 LYS A O 1
ATOM 661 N N . THR A 1 83 ? -1.806 17.466 -12.433 1.00 98.38 83 THR A N 1
ATOM 662 C CA . THR A 1 83 ? -2.865 16.623 -13.005 1.00 98.38 83 THR A CA 1
ATOM 663 C C . THR A 1 83 ? -2.949 15.290 -12.272 1.00 98.38 83 THR A C 1
ATOM 665 O O . THR A 1 83 ? -4.034 14.890 -11.858 1.00 98.38 83 THR A O 1
ATOM 668 N N . PHE A 1 84 ? -1.807 14.642 -12.032 1.00 98.69 84 PHE A N 1
ATOM 669 C CA . PHE A 1 84 ? -1.746 13.397 -11.268 1.00 98.69 84 PHE A CA 1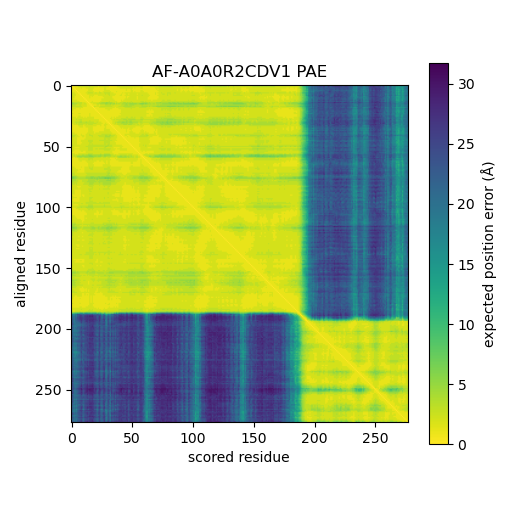
ATOM 670 C C . PHE A 1 84 ? -2.325 13.563 -9.854 1.00 98.69 84 PHE A C 1
ATOM 672 O O . PHE A 1 84 ? -3.179 12.782 -9.438 1.00 98.69 84 PHE A O 1
ATOM 679 N N . LYS A 1 85 ? -1.949 14.637 -9.144 1.00 98.75 85 LYS A N 1
ATOM 680 C CA . LYS A 1 85 ? -2.494 14.984 -7.822 1.00 98.75 85 LYS A CA 1
ATOM 681 C C . LYS A 1 85 ? -4.015 15.140 -7.856 1.00 98.75 85 LYS A C 1
ATOM 683 O O . LYS A 1 85 ? -4.708 14.594 -6.998 1.00 98.75 85 LYS A O 1
ATOM 688 N N . THR A 1 86 ? -4.542 15.872 -8.840 1.00 98.75 86 THR A N 1
ATOM 689 C CA . THR A 1 86 ? -5.990 16.045 -9.021 1.00 98.75 86 THR A CA 1
ATOM 690 C C . THR A 1 86 ? -6.685 14.710 -9.268 1.00 98.75 86 THR A C 1
ATOM 692 O O . THR A 1 86 ? -7.700 14.437 -8.625 1.00 98.75 86 THR A O 1
ATOM 695 N N . ASN A 1 87 ? -6.131 13.861 -10.134 1.00 98.81 87 ASN A N 1
ATOM 696 C CA . ASN A 1 87 ? -6.701 12.547 -10.410 1.00 98.81 87 ASN A CA 1
ATOM 697 C C . ASN A 1 87 ? -6.721 11.679 -9.152 1.00 98.81 87 ASN A C 1
ATOM 699 O O . ASN A 1 87 ? -7.750 11.097 -8.816 1.00 98.81 87 ASN A O 1
ATOM 703 N N . LEU A 1 88 ? -5.612 11.637 -8.414 1.00 98.81 88 LEU A N 1
ATOM 704 C CA . LEU A 1 88 ? -5.496 10.807 -7.223 1.00 98.81 88 LEU A CA 1
ATOM 705 C C . LEU A 1 88 ? -6.461 11.240 -6.112 1.00 98.81 88 LEU A C 1
ATOM 707 O O . LEU A 1 88 ? -7.085 10.387 -5.485 1.00 98.81 88 LEU A O 1
ATOM 711 N N . LEU A 1 89 ? -6.659 12.547 -5.911 1.00 98.81 89 LEU A N 1
ATOM 712 C CA . LEU A 1 89 ? -7.676 13.061 -4.985 1.00 98.81 89 LEU A CA 1
ATOM 713 C C . LEU A 1 89 ? -9.089 12.603 -5.375 1.00 98.81 89 LEU A C 1
ATOM 715 O O . LEU A 1 89 ? -9.868 12.203 -4.508 1.00 98.81 89 LEU A O 1
ATOM 719 N N . GLN A 1 90 ? -9.422 12.627 -6.670 1.00 98.81 90 GLN A N 1
ATOM 720 C CA . GLN A 1 90 ? -10.714 12.138 -7.159 1.00 98.81 90 GLN A CA 1
ATOM 721 C C . GLN A 1 90 ? -10.862 10.624 -6.963 1.00 98.81 90 GLN A C 1
ATOM 723 O O . GLN A 1 90 ? -11.908 10.176 -6.487 1.00 98.81 90 GLN A O 1
ATOM 728 N N . ILE A 1 91 ? -9.817 9.847 -7.267 1.00 98.88 91 ILE A N 1
ATOM 729 C CA . ILE A 1 91 ? -9.787 8.393 -7.061 1.00 98.88 91 ILE A CA 1
ATOM 730 C C . ILE A 1 91 ? -10.002 8.068 -5.582 1.00 98.88 91 ILE A C 1
ATOM 732 O O . ILE A 1 91 ? -10.905 7.302 -5.261 1.00 98.88 91 ILE A O 1
ATOM 736 N N . VAL A 1 92 ? -9.244 8.685 -4.670 1.00 98.81 92 VAL A N 1
ATOM 737 C CA . VAL A 1 92 ? -9.363 8.444 -3.222 1.00 98.81 92 VAL A CA 1
ATOM 738 C C . VAL A 1 92 ? -10.747 8.829 -2.704 1.00 98.81 92 VAL A C 1
ATOM 740 O O . VAL A 1 92 ? -11.363 8.055 -1.969 1.00 98.81 92 VAL A O 1
ATOM 743 N N . LYS A 1 93 ? -11.286 9.981 -3.125 1.00 98.69 93 LYS A N 1
ATOM 744 C CA . LYS A 1 93 ? -12.654 10.390 -2.774 1.00 98.69 93 LYS A CA 1
ATOM 745 C C . LYS A 1 93 ? -13.678 9.343 -3.219 1.00 98.69 93 LYS A C 1
ATOM 747 O O . LYS A 1 93 ? -14.557 8.975 -2.440 1.00 98.69 93 LYS A O 1
ATOM 752 N N . ARG A 1 94 ? -13.559 8.847 -4.454 1.00 98.50 94 ARG A N 1
ATOM 753 C CA . ARG A 1 94 ? -14.472 7.845 -5.011 1.00 98.50 94 ARG A CA 1
ATOM 754 C C . ARG A 1 94 ? -14.304 6.483 -4.339 1.00 98.50 94 ARG A C 1
ATOM 756 O O . ARG A 1 94 ? -15.315 5.868 -4.031 1.00 98.50 94 ARG A O 1
ATOM 763 N N . LEU A 1 95 ? -13.079 6.055 -4.022 1.00 98.56 95 LEU A N 1
ATOM 764 C CA . LEU A 1 95 ? -12.809 4.830 -3.259 1.00 98.56 95 LEU A CA 1
ATOM 765 C C . LEU A 1 95 ? -13.480 4.862 -1.885 1.00 98.56 95 LEU A C 1
ATOM 767 O O . LEU A 1 95 ? -14.158 3.907 -1.528 1.00 98.56 95 LEU A O 1
ATOM 771 N N . LYS A 1 96 ? -13.346 5.965 -1.135 1.00 98.06 96 LYS A N 1
ATOM 772 C CA . LYS A 1 96 ? -13.970 6.109 0.194 1.00 98.06 96 LYS A CA 1
ATOM 773 C C . LYS A 1 96 ? -15.494 6.035 0.138 1.00 98.06 96 LYS A C 1
ATOM 775 O O . LYS A 1 96 ? -16.110 5.526 1.064 1.00 98.06 96 LYS A O 1
ATOM 780 N N . HIS A 1 97 ? -16.098 6.549 -0.930 1.00 97.00 97 HIS A N 1
ATOM 781 C CA . HIS A 1 97 ? -17.540 6.447 -1.129 1.00 97.00 97 HIS A CA 1
ATOM 782 C C . HIS A 1 97 ? -17.969 5.043 -1.575 1.00 97.00 97 HIS A C 1
ATOM 784 O O . HIS A 1 97 ? -18.982 4.535 -1.111 1.00 97.00 97 HIS A O 1
ATOM 790 N N . TYR A 1 98 ? -17.201 4.429 -2.474 1.00 97.12 98 TYR A N 1
ATOM 791 C CA . TYR A 1 98 ? -17.546 3.161 -3.112 1.00 97.12 98 TYR A CA 1
ATOM 792 C C . TYR A 1 98 ? -17.242 1.943 -2.221 1.00 97.12 98 TYR A C 1
ATOM 794 O O . TYR A 1 98 ? -17.941 0.940 -2.301 1.00 97.12 98 TYR A O 1
ATOM 802 N N . TYR A 1 99 ? -16.257 2.051 -1.325 1.00 97.06 99 TYR A N 1
ATOM 803 C CA . TYR A 1 99 ? -15.882 1.031 -0.341 1.00 97.06 99 TYR A CA 1
ATOM 804 C C . TYR A 1 99 ? -15.764 1.636 1.072 1.00 97.06 99 TYR A C 1
ATOM 806 O O . TYR A 1 99 ? -14.668 1.703 1.634 1.00 97.06 99 TYR A O 1
ATOM 814 N N . PRO A 1 100 ? -16.876 2.096 1.674 1.00 92.56 100 PRO A N 1
ATOM 815 C CA . PRO A 1 100 ? -16.851 2.894 2.904 1.00 92.56 100 PRO A CA 1
ATOM 816 C C . PRO A 1 100 ? -16.340 2.143 4.141 1.00 92.56 100 PRO A C 1
ATOM 818 O O . PRO A 1 100 ? -15.912 2.769 5.109 1.00 92.56 100 PRO A O 1
ATOM 821 N N . THR A 1 101 ? -16.381 0.810 4.125 1.00 90.38 101 THR A N 1
ATOM 822 C CA . THR A 1 101 ? -15.944 -0.052 5.234 1.00 90.38 101 THR A CA 1
ATOM 823 C C . THR A 1 101 ? -14.569 -0.682 5.008 1.00 90.38 101 THR A C 1
ATOM 825 O O . THR A 1 101 ? -13.995 -1.235 5.948 1.00 90.38 101 THR A O 1
ATOM 828 N N . ALA A 1 102 ? -14.024 -0.599 3.791 1.00 95.38 102 ALA A N 1
ATOM 829 C CA . ALA A 1 102 ? -12.758 -1.228 3.444 1.00 95.38 102 ALA A CA 1
ATOM 830 C C . ALA A 1 102 ? -11.565 -0.425 3.977 1.00 95.38 102 ALA A C 1
ATOM 832 O O . ALA A 1 102 ? -11.549 0.807 3.946 1.00 95.38 102 ALA A O 1
ATOM 833 N N . SER A 1 103 ? -10.505 -1.121 4.392 1.00 95.81 103 SER A N 1
ATOM 834 C CA . SER A 1 103 ? -9.207 -0.475 4.594 1.00 95.81 103 SER A CA 1
ATOM 835 C C . SER A 1 103 ? -8.586 -0.144 3.235 1.00 95.81 103 SER A C 1
ATOM 837 O O . SER A 1 103 ? -8.257 -1.040 2.463 1.00 95.81 103 SER A O 1
ATOM 839 N N . LEU A 1 104 ? -8.438 1.141 2.925 1.00 98.50 104 LEU A N 1
ATOM 840 C CA . LEU A 1 104 ? -7.861 1.597 1.660 1.00 98.50 104 LEU A CA 1
ATOM 841 C C . LEU A 1 104 ? -6.355 1.823 1.811 1.00 98.50 104 LEU A C 1
ATOM 843 O O . LEU A 1 104 ? -5.915 2.390 2.814 1.00 98.50 104 LEU A O 1
ATOM 847 N N . CYS A 1 105 ? -5.579 1.416 0.809 1.00 98.69 105 CYS A N 1
ATOM 848 C CA . CYS A 1 105 ? -4.132 1.576 0.781 1.00 98.69 105 CYS A CA 1
ATOM 849 C C . CYS A 1 105 ? -3.644 1.983 -0.612 1.00 98.69 105 CYS A C 1
ATOM 851 O O . CYS A 1 105 ? -3.904 1.287 -1.595 1.00 98.69 105 CYS A O 1
ATOM 853 N N . LEU A 1 106 ? -2.892 3.081 -0.686 1.00 98.88 106 LEU A N 1
ATOM 854 C CA . LEU A 1 106 ? -2.111 3.426 -1.874 1.00 98.88 106 LEU A CA 1
ATOM 855 C C . LEU A 1 106 ? -0.729 2.775 -1.789 1.00 98.88 106 LEU A C 1
ATOM 857 O O . LEU A 1 106 ? -0.124 2.746 -0.719 1.00 98.88 106 LEU A O 1
ATOM 861 N N . ILE A 1 107 ? -0.231 2.270 -2.910 1.00 98.94 107 ILE A N 1
ATOM 862 C CA . ILE A 1 107 ? 1.123 1.734 -3.057 1.00 98.94 107 ILE A CA 1
ATOM 863 C C . ILE A 1 107 ? 1.833 2.599 -4.089 1.00 98.94 107 ILE A C 1
ATOM 865 O O . ILE A 1 107 ? 1.331 2.768 -5.202 1.00 98.94 107 ILE A O 1
ATOM 869 N N . THR A 1 108 ? 2.962 3.188 -3.706 1.00 98.81 108 THR A N 1
ATOM 870 C CA . THR A 1 108 ? 3.747 4.026 -4.616 1.00 98.81 108 THR A CA 1
ATOM 871 C C . THR A 1 108 ? 4.398 3.192 -5.727 1.00 98.81 108 THR A C 1
ATOM 873 O O . THR A 1 108 ? 4.563 1.978 -5.563 1.00 98.81 108 THR A O 1
ATOM 876 N N . PRO A 1 109 ? 4.775 3.801 -6.867 1.00 98.75 109 PRO A N 1
ATOM 877 C CA . PRO A 1 109 ? 5.589 3.120 -7.866 1.00 98.75 109 PRO A CA 1
ATOM 878 C C . PRO A 1 109 ? 6.904 2.600 -7.253 1.00 98.75 109 PRO A C 1
ATOM 880 O O . PRO A 1 109 ? 7.424 3.206 -6.311 1.00 98.75 109 PRO A O 1
ATOM 883 N N . PRO A 1 110 ? 7.446 1.482 -7.760 1.00 98.62 110 PRO A N 1
ATOM 884 C CA . PRO A 1 110 ? 8.678 0.896 -7.242 1.00 98.62 110 PRO A CA 1
ATOM 885 C C . PRO A 1 110 ? 9.900 1.753 -7.580 1.00 98.62 110 PRO A C 1
ATOM 887 O O . PRO A 1 110 ? 9.862 2.584 -8.490 1.00 98.62 110 PRO A O 1
ATOM 890 N N . ALA A 1 111 ? 11.009 1.487 -6.888 1.00 98.50 111 ALA A N 1
ATOM 891 C CA . ALA A 1 111 ? 12.317 1.934 -7.347 1.00 98.50 111 ALA A CA 1
ATOM 892 C C . ALA A 1 111 ? 12.673 1.242 -8.672 1.00 98.50 111 ALA A C 1
ATOM 894 O O . ALA A 1 111 ? 12.187 0.147 -8.967 1.00 98.50 111 ALA A O 1
ATOM 895 N N . VAL A 1 112 ? 13.531 1.879 -9.464 1.00 98.62 112 VAL A N 1
ATOM 896 C CA . VAL A 1 112 ? 13.989 1.352 -10.755 1.00 98.62 112 VAL A CA 1
ATOM 897 C C . VAL A 1 112 ? 15.508 1.266 -10.826 1.00 98.62 112 VAL A C 1
ATOM 899 O O . VAL A 1 112 ? 16.210 2.089 -10.237 1.00 98.62 112 VAL A O 1
ATOM 902 N N . ASP A 1 113 ? 16.017 0.306 -11.596 1.00 98.38 113 ASP A N 1
ATOM 903 C CA . ASP A 1 113 ? 17.404 0.323 -12.068 1.00 98.38 113 ASP A CA 1
ATOM 904 C C . ASP A 1 113 ? 17.531 1.353 -13.199 1.00 98.38 113 ASP A C 1
ATOM 906 O O . ASP A 1 113 ? 17.120 1.111 -14.339 1.00 98.38 113 ASP A O 1
ATOM 910 N N . GLU A 1 114 ? 18.087 2.522 -12.882 1.00 98.00 114 GLU A N 1
ATOM 911 C CA . GLU A 1 114 ? 18.233 3.636 -13.830 1.00 98.00 114 GLU A CA 1
ATOM 912 C C . GLU A 1 114 ? 19.187 3.329 -14.987 1.00 98.00 114 GLU A C 1
ATOM 914 O O . GLU A 1 114 ? 19.092 3.965 -16.032 1.00 98.00 114 GLU A O 1
ATOM 919 N N . ASN A 1 115 ? 20.054 2.317 -14.861 1.00 97.56 115 ASN A N 1
ATOM 920 C CA . ASN A 1 115 ? 20.904 1.890 -15.976 1.00 97.56 115 ASN A CA 1
ATOM 921 C C . ASN A 1 115 ? 20.112 1.126 -17.047 1.00 97.56 115 ASN A C 1
ATOM 923 O O . ASN A 1 115 ? 20.568 0.996 -18.184 1.00 97.56 115 ASN A O 1
ATOM 927 N N . LYS A 1 116 ? 18.933 0.596 -16.694 1.00 97.25 116 LYS A N 1
ATOM 928 C CA . LYS A 1 116 ? 18.073 -0.197 -17.585 1.00 97.25 116 LYS A CA 1
ATOM 929 C C . LYS A 1 116 ? 16.790 0.537 -17.973 1.00 97.25 116 LYS A C 1
ATOM 931 O O . LYS A 1 116 ? 16.297 0.359 -19.091 1.00 97.25 116 LYS A O 1
ATOM 936 N N . GLN A 1 117 ? 16.250 1.378 -17.091 1.00 97.25 117 GLN A N 1
ATOM 937 C CA . GLN A 1 117 ? 15.047 2.154 -17.382 1.00 97.25 117 GLN A CA 1
ATOM 938 C C . GLN A 1 117 ? 15.336 3.388 -18.237 1.00 97.25 117 GLN A C 1
ATOM 940 O O . GLN A 1 117 ? 16.167 4.226 -17.918 1.00 97.25 117 GLN A O 1
ATOM 945 N N . LYS A 1 118 ? 14.555 3.544 -19.311 1.00 96.06 118 LYS A N 1
ATOM 946 C CA . LYS A 1 118 ? 14.682 4.671 -20.253 1.00 96.06 118 LYS A CA 1
ATOM 947 C C . LYS A 1 118 ? 13.769 5.849 -19.930 1.00 96.06 118 LYS A C 1
ATOM 949 O O . LYS A 1 118 ? 14.080 6.989 -20.247 1.00 96.06 118 LYS A O 1
ATOM 954 N N . TRP A 1 119 ? 12.597 5.569 -19.363 1.00 97.56 119 TRP A N 1
ATOM 955 C CA . TRP A 1 119 ? 11.505 6.546 -19.265 1.00 97.56 119 TRP A CA 1
ATOM 956 C C . TRP A 1 119 ? 11.217 6.999 -17.841 1.00 97.56 119 TRP A C 1
ATOM 958 O O . TRP A 1 119 ? 10.244 7.717 -17.623 1.00 97.56 119 TRP A O 1
ATOM 968 N N . ARG A 1 120 ? 11.986 6.508 -16.870 1.00 97.62 120 ARG A N 1
ATOM 969 C CA . ARG A 1 120 ? 11.734 6.674 -15.441 1.00 97.62 120 ARG A CA 1
ATOM 970 C C . ARG A 1 120 ? 13.067 6.761 -14.726 1.00 97.62 120 ARG A C 1
ATOM 972 O O . ARG A 1 120 ? 13.996 6.050 -15.089 1.00 97.62 120 ARG A O 1
ATOM 979 N N . ASN A 1 121 ? 13.120 7.599 -13.705 1.00 98.19 121 ASN A N 1
ATOM 980 C CA . ASN A 1 121 ? 14.219 7.657 -12.755 1.00 98.19 121 ASN A CA 1
ATOM 981 C C . ASN A 1 121 ? 13.640 7.779 -11.343 1.00 98.19 121 ASN A C 1
ATOM 983 O O . ASN A 1 121 ? 12.482 8.176 -11.160 1.00 98.19 121 ASN A O 1
ATOM 987 N N . ASN A 1 122 ? 14.440 7.427 -10.348 1.00 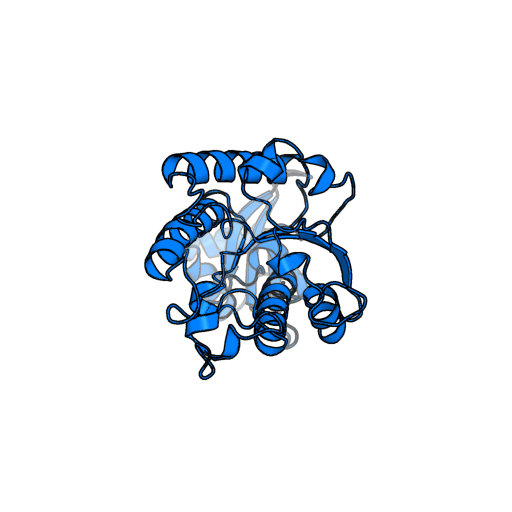98.50 122 ASN A N 1
ATOM 988 C CA . ASN A 1 122 ? 14.015 7.366 -8.963 1.00 98.50 122 ASN A CA 1
ATOM 989 C C . ASN A 1 122 ? 13.724 8.746 -8.375 1.00 98.50 122 ASN A C 1
ATOM 991 O O . ASN A 1 122 ? 12.849 8.854 -7.518 1.00 98.50 122 ASN A O 1
ATOM 995 N N . GLN A 1 123 ? 14.378 9.807 -8.854 1.00 98.31 123 GLN A N 1
ATOM 996 C CA . GLN A 1 123 ? 14.059 11.170 -8.425 1.00 98.31 123 GLN A CA 1
ATOM 997 C C . GLN A 1 123 ? 12.620 11.547 -8.806 1.00 98.31 123 GLN A C 1
ATOM 999 O O . GLN A 1 123 ? 11.866 12.058 -7.979 1.00 98.31 123 GLN A O 1
ATOM 1004 N N . LEU A 1 124 ? 12.212 11.269 -10.045 1.00 98.00 124 LEU A N 1
ATOM 1005 C CA . LEU A 1 124 ? 10.858 11.540 -10.510 1.00 98.00 124 LEU A CA 1
ATOM 1006 C C . LEU A 1 124 ? 9.843 10.642 -9.801 1.00 98.00 124 LEU A C 1
ATOM 1008 O O . LEU A 1 124 ? 8.784 11.118 -9.400 1.00 98.00 124 LEU A O 1
ATOM 1012 N N . ILE A 1 125 ? 10.177 9.367 -9.588 1.00 98.69 125 ILE A N 1
ATOM 1013 C CA . ILE A 1 125 ? 9.341 8.463 -8.791 1.00 98.69 125 ILE A CA 1
ATOM 1014 C C . ILE A 1 125 ? 9.122 9.032 -7.387 1.00 98.69 125 ILE A C 1
ATOM 1016 O O . ILE A 1 125 ? 7.975 9.104 -6.955 1.00 98.69 125 ILE A O 1
ATOM 1020 N N . ALA A 1 126 ? 10.166 9.532 -6.722 1.00 98.44 126 ALA A N 1
ATOM 1021 C CA . ALA A 1 126 ? 10.056 10.114 -5.387 1.00 98.44 126 ALA A CA 1
ATOM 1022 C C . ALA A 1 126 ? 9.081 11.305 -5.347 1.00 98.44 126 ALA A C 1
ATOM 1024 O O . ALA A 1 126 ? 8.264 11.393 -4.434 1.00 98.44 126 ALA A O 1
ATOM 1025 N N . GLN A 1 127 ? 9.081 12.166 -6.372 1.00 98.44 127 GLN A N 1
ATOM 1026 C CA . GLN A 1 127 ? 8.149 13.301 -6.463 1.00 98.44 127 GLN A CA 1
ATOM 1027 C C . GLN A 1 127 ? 6.677 12.863 -6.552 1.00 98.44 127 GLN A C 1
ATOM 1029 O O . GLN A 1 127 ? 5.806 13.458 -5.914 1.00 98.44 127 GLN A O 1
ATOM 1034 N N . TYR A 1 128 ? 6.372 11.820 -7.334 1.00 98.69 128 TYR A N 1
ATOM 1035 C CA . TYR A 1 128 ? 5.005 11.286 -7.428 1.00 98.69 128 TYR A CA 1
ATOM 1036 C C . TYR A 1 128 ? 4.627 10.538 -6.146 1.00 98.69 128 TYR A C 1
ATOM 1038 O O . TYR A 1 128 ? 3.526 10.729 -5.626 1.00 98.69 128 TYR A O 1
ATOM 1046 N N . SER A 1 129 ? 5.549 9.734 -5.611 1.00 98.44 129 SER A N 1
ATOM 1047 C CA . SER A 1 129 ? 5.392 8.987 -4.361 1.00 98.44 129 SER A CA 1
ATOM 1048 C C . SER A 1 129 ? 5.077 9.903 -3.181 1.00 98.44 129 SER A C 1
ATOM 1050 O O . SER A 1 129 ? 4.154 9.617 -2.419 1.00 98.44 129 SER A O 1
ATOM 1052 N N . GLU A 1 130 ? 5.770 11.038 -3.057 1.00 98.38 130 GLU A N 1
ATOM 1053 C CA . GLU A 1 130 ? 5.524 12.015 -1.995 1.00 98.38 130 GLU A CA 1
ATOM 1054 C C . GLU A 1 130 ? 4.075 12.522 -2.029 1.00 98.38 130 GLU A C 1
ATOM 1056 O O . GLU A 1 130 ? 3.379 12.499 -1.012 1.00 98.38 130 GLU A O 1
ATOM 1061 N N . ILE A 1 131 ? 3.573 12.894 -3.212 1.00 98.12 131 ILE A N 1
ATOM 1062 C CA . ILE A 1 131 ? 2.177 13.319 -3.389 1.00 98.12 131 ILE A CA 1
ATOM 1063 C C . ILE A 1 131 ? 1.205 12.204 -2.986 1.00 98.12 131 ILE A C 1
ATOM 1065 O O . ILE A 1 131 ? 0.203 12.476 -2.318 1.00 98.12 131 ILE A O 1
ATOM 1069 N N . MET A 1 132 ? 1.480 10.958 -3.381 1.00 98.75 132 MET A N 1
ATOM 1070 C CA . MET A 1 132 ? 0.626 9.817 -3.042 1.00 98.75 132 MET A CA 1
ATOM 1071 C C . MET A 1 132 ? 0.536 9.608 -1.533 1.00 98.75 132 MET A C 1
ATOM 1073 O O . MET A 1 132 ? -0.567 9.471 -1.001 1.00 98.75 132 MET A O 1
ATOM 1077 N N . LEU A 1 133 ? 1.674 9.622 -0.838 1.00 98.19 133 LEU A N 1
ATOM 1078 C CA . LEU A 1 133 ? 1.739 9.408 0.607 1.00 98.19 133 LEU A CA 1
ATOM 1079 C C . LEU A 1 133 ? 1.117 10.575 1.385 1.00 98.19 133 LEU A C 1
ATOM 1081 O O . LEU A 1 133 ? 0.369 10.340 2.335 1.00 98.19 133 LEU A O 1
ATOM 1085 N N . GLN A 1 134 ? 1.331 11.819 0.944 1.00 97.75 134 GLN A N 1
ATOM 1086 C CA . GLN A 1 134 ? 0.657 12.993 1.509 1.00 97.75 134 GLN A CA 1
ATOM 1087 C C . GLN A 1 134 ? -0.867 12.885 1.373 1.00 97.75 134 GLN A C 1
ATOM 1089 O O . GLN A 1 134 ? -1.590 13.102 2.346 1.00 97.75 134 GLN A O 1
ATOM 1094 N N . ILE A 1 135 ? -1.371 12.512 0.190 1.00 98.38 135 ILE A N 1
ATOM 1095 C CA . ILE A 1 135 ? -2.809 12.307 -0.033 1.00 98.38 135 ILE A CA 1
ATOM 1096 C C . ILE A 1 135 ? -3.336 11.171 0.842 1.00 98.38 135 ILE A C 1
ATOM 1098 O O . ILE A 1 135 ? -4.424 11.310 1.409 1.00 98.38 135 ILE A O 1
ATOM 1102 N N . ALA A 1 136 ? -2.586 10.074 0.973 1.00 97.12 136 ALA A N 1
ATOM 1103 C CA . ALA A 1 136 ? -2.977 8.948 1.810 1.00 97.12 136 ALA A CA 1
ATOM 1104 C C . ALA A 1 136 ? -3.168 9.392 3.271 1.00 97.12 136 ALA A C 1
ATOM 1106 O O . ALA A 1 136 ? -4.248 9.212 3.842 1.00 97.12 136 ALA A O 1
ATOM 1107 N N . ALA A 1 137 ? -2.164 10.080 3.824 1.00 91.00 137 ALA A N 1
ATOM 1108 C CA . ALA A 1 137 ? -2.177 10.609 5.184 1.00 91.00 137 ALA A CA 1
ATOM 1109 C C . ALA A 1 137 ? -3.322 11.611 5.412 1.00 91.00 137 ALA A C 1
ATOM 1111 O O . ALA A 1 137 ? -4.106 11.452 6.347 1.00 91.00 137 ALA A O 1
ATOM 1112 N N . GLN A 1 138 ? -3.483 12.598 4.522 1.00 91.25 138 GLN A N 1
ATOM 1113 C CA . GLN A 1 138 ? -4.538 13.619 4.614 1.00 91.25 138 GLN A CA 1
ATOM 1114 C C . GLN A 1 138 ? -5.952 13.028 4.560 1.00 91.25 138 GLN A C 1
ATOM 1116 O O . GLN A 1 138 ? -6.886 13.590 5.129 1.00 91.25 138 GLN A O 1
ATOM 1121 N N . ASN A 1 139 ? -6.128 11.893 3.879 1.00 94.00 139 ASN A N 1
ATOM 1122 C CA . ASN A 1 139 ? -7.424 11.231 3.741 1.00 94.00 139 ASN A CA 1
ATOM 1123 C C . ASN A 1 139 ? -7.655 10.109 4.759 1.00 94.00 139 ASN A C 1
ATOM 1125 O O . ASN A 1 139 ? -8.714 9.470 4.694 1.00 94.00 139 ASN A O 1
ATOM 1129 N N . LEU A 1 140 ? -6.718 9.906 5.695 1.00 92.75 140 LEU A N 1
ATOM 1130 C CA . LEU A 1 140 ? -6.737 8.850 6.711 1.00 92.75 140 LEU A CA 1
ATOM 1131 C C . LEU A 1 140 ? -6.840 7.443 6.099 1.00 92.75 140 LEU A C 1
ATOM 1133 O O . LEU A 1 140 ? -7.549 6.577 6.612 1.00 92.75 140 LEU A O 1
ATOM 1137 N N . ILE A 1 141 ? -6.147 7.228 4.981 1.00 96.19 141 ILE A N 1
ATOM 1138 C CA . ILE A 1 141 ? -5.971 5.913 4.360 1.00 96.19 141 ILE A CA 1
ATOM 1139 C C . ILE A 1 141 ? -4.502 5.490 4.470 1.00 96.19 141 ILE A C 1
ATOM 1141 O O . ILE A 1 141 ? -3.626 6.300 4.769 1.00 96.19 141 ILE A O 1
ATOM 1145 N N . LYS A 1 142 ? -4.220 4.208 4.255 1.00 96.94 142 LYS A N 1
ATOM 1146 C CA . LYS A 1 142 ? -2.862 3.668 4.365 1.00 96.94 142 LYS A CA 1
ATOM 1147 C C . LYS A 1 142 ? -2.024 4.027 3.136 1.00 96.94 142 LYS A C 1
ATOM 1149 O O . LYS A 1 142 ? -2.554 4.218 2.040 1.00 96.94 142 LYS A O 1
ATOM 1154 N N . GLY A 1 143 ? -0.710 4.075 3.326 1.00 97.50 143 GLY A N 1
ATOM 1155 C CA . GLY A 1 143 ? 0.275 4.233 2.262 1.00 97.50 143 GLY A CA 1
ATOM 1156 C C . GLY A 1 143 ? 1.412 3.230 2.436 1.00 97.50 143 GLY A C 1
ATOM 1157 O O . GLY A 1 143 ? 1.892 3.040 3.551 1.00 97.50 143 GLY A O 1
ATOM 1158 N N . ILE A 1 144 ? 1.828 2.591 1.345 1.00 98.62 144 ILE A N 1
ATOM 1159 C CA . ILE A 1 144 ? 3.054 1.793 1.259 1.00 98.62 144 ILE A CA 1
ATOM 1160 C C . ILE A 1 144 ? 4.023 2.545 0.349 1.00 98.62 144 ILE A C 1
ATOM 1162 O O . ILE A 1 144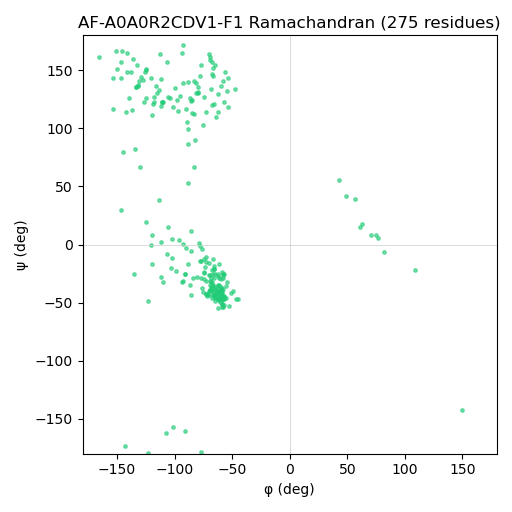 ? 3.698 2.801 -0.812 1.00 98.62 144 ILE A O 1
ATOM 1166 N N . ASN A 1 145 ? 5.210 2.865 0.870 1.00 98.56 145 ASN A N 1
ATOM 1167 C CA . ASN A 1 145 ? 6.300 3.417 0.076 1.00 98.56 145 ASN A CA 1
ATOM 1168 C C . ASN A 1 145 ? 7.152 2.279 -0.508 1.00 98.56 145 ASN A C 1
ATOM 1170 O O . ASN A 1 145 ? 8.124 1.844 0.105 1.00 98.56 145 ASN A O 1
ATOM 1174 N N . LEU A 1 146 ? 6.755 1.753 -1.669 1.00 98.69 146 LEU A N 1
ATOM 1175 C CA . LEU A 1 146 ? 7.443 0.618 -2.292 1.00 98.69 146 LEU A CA 1
ATOM 1176 C C . LEU A 1 146 ? 8.851 0.997 -2.763 1.00 98.69 146 LEU A C 1
ATOM 1178 O O . LEU A 1 146 ? 9.765 0.186 -2.661 1.00 98.69 146 LEU A O 1
ATOM 1182 N N . GLN A 1 147 ? 9.031 2.229 -3.241 1.00 97.25 147 GLN A N 1
ATOM 1183 C CA . GLN A 1 147 ? 10.338 2.740 -3.639 1.00 97.25 147 GLN A CA 1
ATOM 1184 C C . GLN A 1 147 ? 11.344 2.691 -2.485 1.00 97.25 147 GLN A C 1
ATOM 1186 O O . GLN A 1 147 ? 12.419 2.116 -2.628 1.00 97.25 147 GLN A O 1
ATOM 1191 N N . GLU A 1 148 ? 10.988 3.275 -1.343 1.00 97.81 148 GLU A N 1
ATOM 1192 C CA . GLU A 1 148 ? 11.852 3.294 -0.159 1.00 97.81 148 GLU A CA 1
ATOM 1193 C C . GLU A 1 148 ? 12.123 1.883 0.364 1.00 97.81 148 GLU A C 1
ATOM 1195 O O . GLU A 1 148 ? 13.264 1.557 0.678 1.00 97.81 148 GLU A O 1
ATOM 1200 N N . ALA A 1 149 ? 11.103 1.019 0.375 1.00 98.25 149 ALA A N 1
ATOM 1201 C CA . ALA A 1 149 ? 11.279 -0.373 0.766 1.00 98.25 149 ALA A CA 1
ATOM 1202 C C . ALA A 1 149 ? 12.268 -1.113 -0.149 1.00 98.25 149 ALA A C 1
ATOM 1204 O O . ALA A 1 149 ? 13.100 -1.858 0.345 1.00 98.25 149 ALA A O 1
ATOM 1205 N N . MET A 1 150 ? 12.221 -0.884 -1.465 1.00 98.38 150 MET A N 1
ATOM 1206 C CA . MET A 1 150 ? 13.174 -1.494 -2.398 1.00 98.38 150 MET A CA 1
ATOM 1207 C C . MET A 1 150 ? 14.593 -0.957 -2.237 1.00 98.38 150 MET A C 1
ATOM 1209 O O . MET A 1 150 ? 15.535 -1.726 -2.378 1.00 98.38 150 MET A O 1
ATOM 1213 N N . PHE A 1 151 ? 14.765 0.331 -1.937 1.00 97.56 151 PHE A N 1
ATOM 1214 C CA . PHE A 1 151 ? 16.089 0.887 -1.649 1.00 97.56 151 PHE A CA 1
ATOM 1215 C C . PHE A 1 151 ? 16.708 0.334 -0.365 1.00 97.56 151 PHE A C 1
ATOM 1217 O O . PHE A 1 151 ? 17.930 0.285 -0.259 1.00 97.56 151 PHE A O 1
ATOM 1224 N N . ALA A 1 152 ? 15.882 -0.065 0.602 1.00 97.56 152 ALA A N 1
ATOM 1225 C CA . ALA A 1 152 ? 16.347 -0.654 1.851 1.00 97.56 152 ALA A CA 1
ATOM 1226 C C . ALA A 1 152 ? 16.848 -2.103 1.694 1.00 97.56 152 ALA A C 1
ATOM 1228 O O . ALA A 1 152 ? 17.469 -2.633 2.613 1.00 97.56 152 ALA A O 1
ATOM 1229 N N . GLU A 1 153 ? 16.592 -2.747 0.554 1.00 97.69 153 GLU A N 1
ATOM 1230 C CA . GLU A 1 153 ? 17.050 -4.106 0.282 1.00 97.69 153 GLU A CA 1
ATOM 1231 C C . GLU A 1 153 ? 18.510 -4.106 -0.180 1.00 97.69 153 GLU A C 1
ATOM 1233 O O . GLU A 1 153 ? 18.869 -3.433 -1.145 1.00 97.69 153 GLU A O 1
ATOM 1238 N N . GLU A 1 154 ? 19.346 -4.948 0.434 1.00 96.44 154 GLU A N 1
ATOM 1239 C CA . GLU A 1 154 ? 20.757 -5.125 0.037 1.00 96.44 154 GLU A CA 1
ATOM 1240 C C . GLU A 1 154 ? 20.908 -5.547 -1.431 1.00 96.44 154 GLU A C 1
ATOM 1242 O O . GLU A 1 154 ? 21.926 -5.298 -2.073 1.00 96.44 154 GLU A O 1
ATOM 1247 N N . SER A 1 155 ? 19.872 -6.189 -1.973 1.00 94.88 155 SER A N 1
ATOM 1248 C CA . SER A 1 155 ? 19.820 -6.633 -3.360 1.00 94.88 155 SER A CA 1
ATOM 1249 C C . SER A 1 155 ? 19.483 -5.517 -4.351 1.00 94.88 155 SER A C 1
ATOM 1251 O O . SER A 1 155 ? 19.387 -5.791 -5.544 1.00 94.88 155 SER A O 1
ATOM 1253 N N . PHE A 1 156 ? 19.300 -4.265 -3.929 1.00 96.25 156 PHE A N 1
ATOM 1254 C CA . PHE A 1 156 ? 19.114 -3.154 -4.859 1.00 96.25 156 PHE A CA 1
ATOM 1255 C C . PHE A 1 156 ? 20.411 -2.863 -5.653 1.00 96.25 156 PHE A C 1
ATOM 1257 O O . PHE A 1 156 ? 21.483 -2.786 -5.056 1.00 96.25 156 PHE A O 1
ATOM 1264 N N . PRO A 1 157 ? 20.364 -2.676 -6.993 1.00 96.69 157 PRO A N 1
ATOM 1265 C CA . PRO A 1 157 ? 19.180 -2.603 -7.858 1.00 96.69 157 PRO A CA 1
ATOM 1266 C C . PRO A 1 157 ? 18.711 -3.949 -8.440 1.00 96.69 157 PRO A C 1
ATOM 1268 O O . PRO A 1 157 ? 17.684 -3.987 -9.118 1.00 96.69 157 PRO A O 1
ATOM 1271 N N . ALA A 1 158 ? 19.409 -5.059 -8.188 1.00 97.12 158 ALA A N 1
ATOM 1272 C CA . ALA A 1 158 ? 19.062 -6.387 -8.708 1.00 97.12 158 ALA A CA 1
ATOM 1273 C C . ALA A 1 158 ? 17.652 -6.869 -8.310 1.00 97.12 158 ALA A C 1
ATOM 1275 O O . ALA A 1 158 ? 17.037 -7.612 -9.071 1.00 97.12 158 ALA A O 1
ATOM 1276 N N . ILE A 1 159 ? 17.082 -6.401 -7.193 1.00 96.81 159 ILE A N 1
ATOM 1277 C CA . ILE A 1 159 ? 15.683 -6.688 -6.821 1.00 96.81 159 ILE A CA 1
ATOM 1278 C C . ILE A 1 159 ? 14.668 -6.238 -7.884 1.00 96.81 159 ILE A C 1
ATOM 1280 O O . ILE A 1 159 ? 13.591 -6.822 -8.009 1.00 96.81 159 ILE A O 1
ATOM 1284 N N . THR A 1 160 ? 15.022 -5.238 -8.697 1.00 96.25 160 THR A N 1
ATOM 1285 C CA . THR A 1 160 ? 14.184 -4.735 -9.797 1.00 96.25 160 THR A CA 1
ATOM 1286 C C . THR A 1 160 ? 14.177 -5.656 -11.024 1.00 96.25 160 THR A C 1
ATOM 1288 O O . THR A 1 160 ? 13.453 -5.406 -11.989 1.00 96.25 160 THR A O 1
ATOM 1291 N N . GLN A 1 161 ? 14.958 -6.741 -11.009 1.00 96.50 161 GLN A N 1
ATOM 1292 C CA . GLN A 1 161 ? 15.097 -7.666 -12.127 1.00 96.50 161 GLN A CA 1
ATOM 1293 C C . GLN A 1 161 ? 14.052 -8.788 -12.073 1.00 96.50 161 GLN A C 1
ATOM 1295 O O . GLN A 1 161 ? 14.159 -9.734 -11.293 1.00 96.50 161 GLN A O 1
ATOM 1300 N N . GLY A 1 162 ? 13.047 -8.701 -12.940 1.00 96.75 162 GLY A N 1
ATOM 1301 C CA . GLY A 1 162 ? 12.160 -9.809 -13.308 1.00 96.75 162 GLY A CA 1
ATOM 1302 C C . GLY A 1 162 ? 12.442 -10.321 -14.716 1.00 96.75 162 GLY A C 1
ATOM 1303 O O . GLY A 1 162 ? 13.488 -10.032 -15.302 1.00 96.75 162 GLY A O 1
ATOM 1304 N N . CYS A 1 163 ? 11.494 -11.056 -15.302 1.00 95.50 163 CYS A N 1
ATOM 1305 C CA . CYS A 1 163 ? 11.721 -11.717 -16.591 1.00 95.50 163 CYS A CA 1
ATOM 1306 C C . CYS A 1 163 ? 11.909 -10.748 -17.769 1.00 95.50 163 CYS A C 1
ATOM 1308 O O . CYS A 1 163 ? 12.544 -11.125 -18.749 1.00 95.50 163 CYS A O 1
ATOM 1310 N N . LEU A 1 164 ? 11.376 -9.515 -17.704 1.00 95.06 164 LEU A N 1
ATOM 1311 C CA . LEU A 1 164 ? 11.668 -8.509 -18.744 1.00 95.06 164 LEU A CA 1
ATOM 1312 C C . LEU A 1 164 ? 13.070 -7.926 -18.617 1.00 95.06 164 LEU A C 1
ATOM 1314 O O . LEU A 1 164 ? 13.586 -7.403 -19.599 1.00 95.06 164 LEU A O 1
ATOM 1318 N N . ASN A 1 165 ? 13.653 -7.978 -17.415 1.00 96.00 165 ASN A N 1
ATOM 1319 C CA . ASN A 1 165 ? 14.957 -7.404 -17.112 1.00 96.00 165 ASN A CA 1
ATOM 1320 C C . ASN A 1 165 ? 15.108 -5.949 -17.612 1.00 96.00 165 ASN A C 1
ATOM 1322 O O . ASN A 1 165 ? 16.136 -5.566 -18.163 1.00 96.00 165 ASN A O 1
ATOM 1326 N N . ASP A 1 166 ? 14.062 -5.138 -17.436 1.00 96.88 166 ASP A N 1
ATOM 1327 C CA . ASP A 1 166 ? 14.001 -3.754 -17.922 1.00 96.88 166 ASP A CA 1
ATOM 1328 C C . ASP A 1 166 ? 14.249 -2.713 -16.819 1.00 96.88 166 ASP A C 1
ATOM 1330 O O . ASP A 1 166 ? 14.117 -1.516 -17.060 1.00 96.88 166 ASP A O 1
ATOM 1334 N N . GLY A 1 167 ? 14.583 -3.155 -15.604 1.00 97.06 167 GLY A N 1
ATOM 1335 C CA . GLY A 1 167 ? 14.812 -2.297 -14.440 1.00 97.06 167 GLY A CA 1
ATOM 1336 C C . GLY A 1 167 ? 13.548 -1.750 -13.775 1.00 97.06 167 GLY A C 1
ATOM 1337 O O . GLY A 1 167 ? 13.671 -0.923 -12.882 1.00 97.06 167 GLY A O 1
ATOM 1338 N N . LEU A 1 168 ? 12.348 -2.163 -14.199 1.00 97.81 168 LEU A N 1
ATOM 1339 C CA . LEU A 1 168 ? 11.070 -1.765 -13.591 1.00 97.81 168 LEU A CA 1
ATOM 1340 C C . LEU A 1 168 ? 10.252 -2.975 -13.142 1.00 97.81 168 LEU A C 1
ATOM 1342 O O . LEU A 1 168 ? 9.728 -2.999 -12.029 1.00 97.81 168 LEU A O 1
ATOM 1346 N N . HIS A 1 169 ? 10.100 -3.959 -14.026 1.00 97.94 169 HIS A N 1
ATOM 1347 C CA . HIS A 1 169 ? 9.299 -5.145 -13.757 1.00 97.94 169 HIS A CA 1
ATOM 1348 C C . HIS A 1 169 ? 10.132 -6.142 -12.951 1.00 97.94 169 HIS A C 1
ATOM 1350 O O . HIS A 1 169 ? 10.840 -6.974 -13.520 1.00 97.94 169 HIS A O 1
ATOM 1356 N N . PHE A 1 170 ? 10.054 -6.007 -11.627 1.00 97.81 170 PHE A N 1
ATOM 1357 C CA . PHE A 1 170 ? 10.762 -6.825 -10.647 1.00 97.81 170 PHE A CA 1
ATOM 1358 C C . PHE A 1 170 ? 10.305 -8.286 -10.628 1.00 97.81 170 PHE A C 1
ATOM 1360 O O . PHE A 1 170 ? 9.166 -8.598 -10.960 1.00 97.81 170 PHE A O 1
ATOM 1367 N N . GLY A 1 171 ? 11.209 -9.187 -10.235 1.00 96.94 171 GLY A N 1
ATOM 1368 C CA . GLY A 1 171 ? 10.965 -10.628 -10.170 1.00 96.94 171 GLY A CA 1
ATOM 1369 C C . GLY A 1 171 ? 10.452 -11.099 -8.809 1.00 96.94 171 GLY A C 1
ATOM 1370 O O . GLY A 1 171 ? 9.969 -10.310 -7.995 1.00 96.94 171 GLY A O 1
ATOM 1371 N N . LEU A 1 172 ? 10.590 -12.404 -8.546 1.00 97.12 172 LEU A N 1
ATOM 1372 C CA . LEU A 1 172 ? 10.119 -13.064 -7.319 1.00 97.12 172 LEU A CA 1
ATOM 1373 C C . LEU A 1 172 ? 10.493 -12.302 -6.039 1.00 97.12 172 LEU A C 1
ATOM 1375 O O . LEU A 1 172 ? 9.616 -12.078 -5.211 1.00 97.12 172 LEU A O 1
ATOM 1379 N N . ALA A 1 173 ? 11.747 -11.864 -5.898 1.00 97.50 173 ALA A N 1
ATOM 1380 C CA . ALA A 1 173 ? 12.203 -11.140 -4.709 1.00 97.50 173 ALA A CA 1
ATOM 1381 C C . ALA A 1 173 ? 11.407 -9.839 -4.474 1.00 97.50 173 ALA A C 1
ATOM 1383 O O . ALA A 1 173 ? 10.907 -9.603 -3.375 1.00 97.50 173 ALA A O 1
ATOM 1384 N N . GLY A 1 174 ? 11.192 -9.036 -5.522 1.00 98.38 174 GLY A N 1
ATOM 1385 C CA . GLY A 1 174 ? 10.381 -7.818 -5.432 1.00 98.38 174 GLY A CA 1
ATOM 1386 C C . GLY A 1 174 ? 8.908 -8.102 -5.114 1.00 98.38 174 GLY A C 1
ATOM 1387 O O . GLY A 1 174 ? 8.301 -7.394 -4.308 1.00 98.38 174 GLY A O 1
ATOM 1388 N N . TYR A 1 175 ? 8.331 -9.174 -5.669 1.00 98.69 175 TYR A N 1
ATOM 1389 C CA . TYR A 1 175 ? 6.962 -9.584 -5.330 1.00 98.69 175 TYR A CA 1
ATOM 1390 C C . TYR A 1 175 ? 6.835 -10.128 -3.906 1.00 98.69 175 TYR A C 1
ATOM 1392 O O . TYR A 1 175 ? 5.821 -9.880 -3.253 1.00 98.69 175 TYR A O 1
ATOM 1400 N N . GLN A 1 176 ? 7.849 -10.829 -3.395 1.00 98.56 176 GLN A N 1
ATOM 1401 C CA . GLN A 1 176 ? 7.895 -11.268 -2.000 1.00 98.56 176 GLN A CA 1
ATOM 1402 C C . GLN A 1 176 ? 7.958 -10.071 -1.047 1.00 98.56 176 GLN A C 1
ATOM 1404 O O . GLN A 1 176 ? 7.219 -10.052 -0.058 1.00 98.56 176 GLN A O 1
ATOM 1409 N N . LEU A 1 177 ? 8.764 -9.051 -1.362 1.00 98.69 177 LEU A N 1
ATOM 1410 C CA . LEU A 1 177 ? 8.793 -7.791 -0.618 1.00 98.69 177 LEU A CA 1
ATOM 1411 C C . LEU A 1 177 ? 7.415 -7.113 -0.630 1.00 98.69 177 LEU A C 1
ATOM 1413 O O . LEU A 1 177 ? 6.847 -6.846 0.431 1.00 98.69 177 LEU A O 1
ATOM 1417 N N . LEU A 1 178 ? 6.829 -6.902 -1.814 1.00 98.75 178 LEU A N 1
ATOM 1418 C CA . LEU A 1 178 ? 5.513 -6.273 -1.953 1.00 98.75 178 LEU A CA 1
ATOM 1419 C C . LEU A 1 178 ? 4.422 -7.036 -1.182 1.00 98.75 178 LEU A C 1
ATOM 1421 O O . LEU A 1 178 ? 3.629 -6.425 -0.461 1.00 98.75 178 LEU A O 1
ATOM 1425 N N . ALA A 1 179 ? 4.401 -8.368 -1.277 1.00 98.69 179 ALA A N 1
ATOM 1426 C CA . ALA A 1 179 ? 3.472 -9.211 -0.529 1.00 98.69 179 ALA A CA 1
ATOM 1427 C C . ALA A 1 179 ? 3.653 -9.060 0.989 1.00 98.69 179 ALA A C 1
ATOM 1429 O O . ALA A 1 179 ? 2.664 -8.976 1.718 1.00 98.69 179 ALA A O 1
ATOM 1430 N N . SER A 1 180 ? 4.898 -8.959 1.462 1.00 98.38 180 SER A N 1
ATOM 1431 C CA . SER A 1 180 ? 5.216 -8.786 2.885 1.00 98.38 180 SER A CA 1
ATOM 1432 C C . SER A 1 180 ? 4.736 -7.430 3.414 1.00 98.38 180 SER A C 1
ATOM 1434 O O . SER A 1 180 ? 4.143 -7.362 4.494 1.00 98.38 180 SER A O 1
ATOM 1436 N N . LEU A 1 181 ? 4.895 -6.363 2.625 1.00 98.38 181 LEU A N 1
ATOM 1437 C CA . LEU A 1 181 ? 4.387 -5.025 2.950 1.00 98.38 181 LEU A CA 1
ATOM 1438 C C . LEU A 1 181 ? 2.851 -5.001 3.002 1.00 98.38 181 LEU A C 1
ATOM 1440 O O . LEU A 1 181 ? 2.264 -4.484 3.956 1.00 98.38 181 LEU A O 1
ATOM 1444 N N . ILE A 1 182 ? 2.178 -5.613 2.021 1.00 98.12 182 ILE A N 1
ATOM 1445 C CA . ILE A 1 182 ? 0.712 -5.747 2.015 1.00 98.12 182 ILE A CA 1
ATOM 1446 C C . ILE A 1 182 ? 0.243 -6.564 3.226 1.00 98.12 182 ILE A C 1
ATOM 1448 O O . ILE A 1 182 ? -0.673 -6.142 3.935 1.00 98.12 182 ILE A O 1
ATOM 1452 N N . LYS A 1 183 ? 0.895 -7.694 3.526 1.00 96.38 183 LYS A N 1
ATOM 1453 C CA . LYS A 1 183 ? 0.622 -8.506 4.721 1.00 96.38 183 LYS A CA 1
ATOM 1454 C C . LYS A 1 183 ? 0.744 -7.679 5.995 1.00 96.38 183 LYS A C 1
ATOM 1456 O O . LYS A 1 183 ? -0.151 -7.738 6.835 1.00 96.38 183 LYS A O 1
ATOM 1461 N N . GLN A 1 184 ? 1.796 -6.876 6.141 1.00 93.62 184 GLN A N 1
ATOM 1462 C CA . GLN A 1 184 ? 1.949 -5.992 7.295 1.00 93.62 184 GLN A CA 1
ATOM 1463 C C . GLN A 1 184 ? 0.773 -5.010 7.403 1.00 93.62 184 GLN A C 1
ATOM 1465 O O . GLN A 1 184 ? 0.237 -4.816 8.495 1.00 93.62 184 GLN A O 1
ATOM 1470 N N . GLN A 1 185 ? 0.301 -4.439 6.291 1.00 92.19 185 GLN A N 1
ATOM 1471 C CA . GLN A 1 185 ? -0.879 -3.567 6.300 1.00 92.19 185 GLN A CA 1
ATOM 1472 C C . GLN A 1 185 ? -2.174 -4.310 6.649 1.00 92.19 185 GLN A C 1
ATOM 1474 O O . GLN A 1 185 ? -3.038 -3.764 7.338 1.00 92.19 185 GLN A O 1
ATOM 1479 N N . LEU A 1 186 ? -2.328 -5.564 6.236 1.00 90.12 186 LEU A N 1
ATOM 1480 C CA . LEU A 1 186 ? -3.480 -6.382 6.614 1.00 90.12 186 LEU A CA 1
ATOM 1481 C C . LEU A 1 186 ? -3.462 -6.707 8.114 1.00 90.12 186 LEU A C 1
ATOM 1483 O O . LEU A 1 186 ? -4.461 -6.504 8.806 1.00 90.12 186 LEU A O 1
ATOM 1487 N N . LEU A 1 187 ? -2.307 -7.119 8.639 1.00 82.62 187 LEU A N 1
ATOM 1488 C CA . LEU A 1 187 ? -2.147 -7.551 10.029 1.00 82.62 187 LEU A CA 1
ATOM 1489 C C . LEU A 1 187 ? -2.091 -6.391 11.029 1.00 82.62 187 LEU A C 1
ATOM 1491 O O . LEU A 1 187 ? -2.564 -6.542 12.149 1.00 82.62 187 LEU A O 1
ATOM 1495 N N . THR A 1 188 ? -1.621 -5.206 10.634 1.00 67.94 188 THR A N 1
ATOM 1496 C CA . THR A 1 188 ? -1.719 -3.986 11.468 1.00 67.94 188 THR A CA 1
ATOM 1497 C C . THR A 1 188 ? -3.160 -3.506 11.639 1.00 67.94 188 THR A C 1
ATOM 1499 O O . THR A 1 188 ? -3.474 -2.835 12.615 1.00 67.94 188 THR A O 1
ATOM 1502 N N . THR A 1 189 ? -4.071 -3.894 10.739 1.00 53.34 189 THR A N 1
ATOM 1503 C CA . THR A 1 189 ? -5.525 -3.718 10.940 1.00 53.34 189 THR A CA 1
ATOM 1504 C C . THR A 1 189 ? -6.097 -4.772 11.899 1.00 53.34 189 THR A C 1
ATOM 1506 O O . THR A 1 189 ? -7.201 -4.609 12.411 1.00 53.34 189 THR A O 1
ATOM 1509 N N . SER A 1 190 ? -5.332 -5.834 12.168 1.00 47.56 190 SER A N 1
ATOM 1510 C CA . SER A 1 190 ? -5.699 -6.982 13.002 1.00 47.56 190 SER A CA 1
ATOM 1511 C C . SER A 1 190 ? -5.002 -7.011 14.369 1.00 47.56 190 SER A C 1
ATOM 1513 O O . SER A 1 190 ? -5.397 -7.786 15.232 1.00 47.56 190 SER A O 1
ATOM 1515 N N . SER A 1 191 ? -4.030 -6.135 14.640 1.00 45.88 191 SER A N 1
ATOM 1516 C CA . SER A 1 191 ? -3.427 -6.009 15.971 1.00 45.88 191 SER A CA 1
ATOM 1517 C C . SER A 1 191 ? -4.193 -5.010 16.843 1.00 45.88 191 SER A C 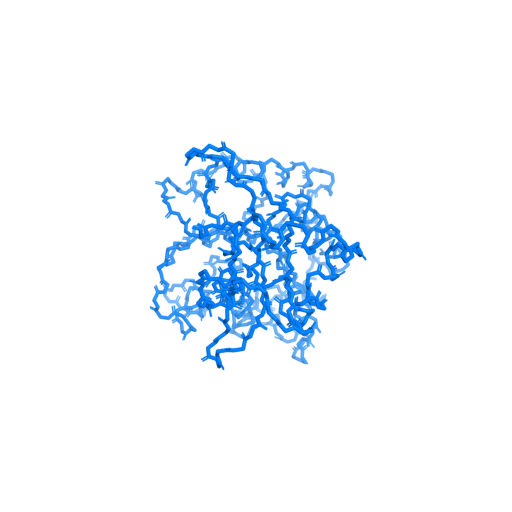1
ATOM 1519 O O . SER A 1 191 ? -3.608 -4.094 17.423 1.00 45.88 191 SER A O 1
ATOM 1521 N N . LEU A 1 192 ? -5.511 -5.179 16.971 1.00 52.34 192 LEU A N 1
ATOM 1522 C CA . LEU A 1 192 ? -6.088 -4.880 18.275 1.00 52.34 192 LEU A CA 1
ATOM 1523 C C . LEU A 1 192 ? -5.455 -5.914 19.198 1.00 52.34 192 LEU A C 1
ATOM 1525 O O . LEU A 1 192 ? -5.725 -7.104 19.054 1.00 52.34 192 LEU A O 1
ATOM 1529 N N . ILE A 1 193 ? -4.559 -5.494 20.092 1.00 61.22 193 ILE A N 1
ATOM 1530 C CA . ILE A 1 193 ? -4.174 -6.381 21.190 1.00 61.22 193 ILE A CA 1
ATOM 1531 C C . ILE A 1 193 ? -5.481 -6.794 21.853 1.00 61.22 193 ILE A C 1
ATOM 1533 O O . ILE A 1 193 ? -6.221 -5.925 22.313 1.00 61.22 193 ILE A O 1
ATOM 1537 N N . SER A 1 194 ? -5.784 -8.091 21.839 1.00 71.00 194 SER A N 1
ATOM 1538 C CA . SER A 1 194 ? -6.941 -8.606 22.554 1.00 71.00 194 SER A CA 1
ATOM 1539 C C . SER A 1 194 ? -6.709 -8.325 24.033 1.00 71.00 194 SER A C 1
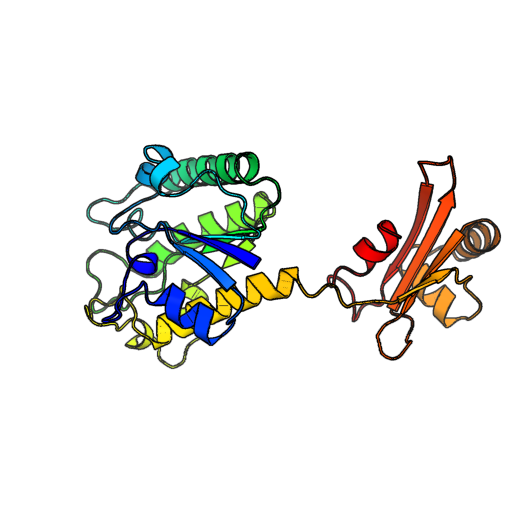ATOM 1541 O O . SER A 1 194 ? -5.744 -8.812 24.626 1.00 71.00 194 SER A O 1
ATOM 1543 N N . VAL A 1 195 ? -7.551 -7.458 24.585 1.00 88.44 195 VAL A N 1
ATOM 1544 C CA . VAL A 1 195 ? -7.586 -7.158 26.010 1.00 88.44 195 VAL A CA 1
ATOM 1545 C C . VAL A 1 195 ? -8.883 -7.701 26.583 1.00 88.44 195 VAL A C 1
ATOM 1547 O O . VAL A 1 195 ? -9.930 -7.628 25.939 1.00 88.44 195 VAL A O 1
ATOM 1550 N N . SER A 1 196 ? -8.830 -8.235 27.798 1.00 93.75 196 SER A N 1
ATOM 1551 C CA . SER A 1 196 ? -10.043 -8.462 28.574 1.00 93.75 196 SER A CA 1
ATOM 1552 C C . SER A 1 196 ? -10.469 -7.135 29.196 1.00 93.75 196 SER A C 1
ATOM 1554 O O . SER A 1 196 ? -9.640 -6.414 29.755 1.00 93.75 196 SER A O 1
ATOM 1556 N N . ILE A 1 197 ? -11.749 -6.787 29.060 1.00 96.00 197 ILE A N 1
ATOM 1557 C CA . ILE A 1 197 ? -12.328 -5.589 29.673 1.00 96.00 197 ILE A CA 1
ATOM 1558 C C . ILE A 1 197 ? -13.360 -6.029 30.699 1.00 96.00 197 ILE A C 1
ATOM 1560 O O . ILE A 1 197 ? -14.213 -6.865 30.408 1.00 96.00 197 ILE A O 1
ATOM 1564 N N . ALA A 1 198 ? -13.259 -5.480 31.904 1.00 96.44 198 ALA A N 1
ATOM 1565 C CA . ALA A 1 198 ? -14.193 -5.745 32.987 1.00 96.44 198 ALA A CA 1
ATOM 1566 C C . ALA A 1 198 ? -14.376 -4.504 33.860 1.00 96.44 198 ALA A C 1
ATOM 1568 O O . ALA A 1 198 ? -13.499 -3.635 33.924 1.00 96.44 198 ALA A O 1
ATOM 1569 N N . SER A 1 199 ? -15.508 -4.447 34.565 1.00 96.62 199 SER A N 1
ATOM 1570 C CA . SER A 1 199 ? -15.741 -3.454 35.613 1.00 96.62 199 SER A CA 1
ATOM 1571 C C . SER A 1 199 ? -14.642 -3.556 36.669 1.00 96.62 199 SER A C 1
ATOM 1573 O O . SER A 1 199 ? -14.436 -4.614 37.261 1.00 96.62 199 SER A O 1
ATOM 1575 N N . TYR A 1 200 ? -13.937 -2.456 36.905 1.00 97.00 200 TYR A N 1
ATOM 1576 C CA . TYR A 1 200 ? -12.839 -2.387 37.862 1.00 97.00 200 TYR A CA 1
ATOM 1577 C C . TYR A 1 200 ? -12.711 -0.958 38.367 1.00 97.00 200 TYR A C 1
ATOM 1579 O O . TYR A 1 200 ? -12.421 -0.045 37.596 1.00 97.00 200 TYR A O 1
ATOM 1587 N N . ARG A 1 201 ? -12.928 -0.766 39.667 1.00 96.75 201 ARG A N 1
ATOM 1588 C CA . ARG A 1 201 ? -12.727 0.526 40.319 1.00 96.75 201 ARG A CA 1
ATOM 1589 C C . ARG A 1 201 ? -11.253 0.636 40.737 1.00 96.75 201 ARG A C 1
ATOM 1591 O O . ARG A 1 201 ? -10.802 -0.281 41.417 1.00 96.75 201 ARG A O 1
ATOM 1598 N N . PRO A 1 202 ? -10.521 1.700 40.352 1.00 95.94 202 PRO A N 1
ATOM 1599 C CA . PRO A 1 202 ? -9.162 1.963 40.832 1.00 95.94 202 PRO A CA 1
ATOM 1600 C C . PRO A 1 202 ? -9.043 1.843 42.352 1.00 95.94 202 PRO A C 1
ATOM 1602 O O . PRO A 1 202 ? -9.881 2.384 43.078 1.00 95.94 202 PRO A O 1
ATOM 1605 N N . GLN A 1 203 ? -8.006 1.153 42.826 1.00 93.75 203 GLN A N 1
ATOM 1606 C CA . GLN A 1 203 ? -7.760 0.929 44.258 1.00 93.75 203 GLN A CA 1
ATOM 1607 C C . GLN A 1 203 ? -6.301 1.156 44.658 1.00 93.75 203 GLN A C 1
ATOM 1609 O O . GLN A 1 203 ? -6.034 1.459 45.817 1.00 93.75 203 GLN A O 1
ATOM 1614 N N . THR A 1 204 ? -5.360 1.009 43.725 1.00 94.31 204 THR A N 1
ATOM 1615 C CA . THR A 1 204 ? -3.919 1.073 44.003 1.00 94.31 204 THR A CA 1
ATOM 1616 C C . THR A 1 204 ? -3.297 2.366 43.489 1.00 94.31 204 THR A C 1
ATOM 1618 O O . THR A 1 204 ? -3.796 2.955 42.530 1.00 94.31 204 THR A O 1
ATOM 1621 N N . ASP A 1 205 ? -2.157 2.770 44.055 1.00 93.06 205 ASP A N 1
ATOM 1622 C CA . ASP A 1 205 ? -1.400 3.934 43.571 1.00 93.06 205 ASP A CA 1
ATOM 1623 C C . ASP A 1 205 ? -1.057 3.820 42.078 1.00 93.06 205 ASP A C 1
ATOM 1625 O O . ASP A 1 205 ? -1.134 4.807 41.351 1.00 93.06 205 ASP A O 1
ATOM 1629 N N . ASN A 1 206 ? -0.768 2.608 41.591 1.00 92.69 206 ASN A N 1
ATOM 1630 C CA . ASN A 1 206 ? -0.503 2.355 40.173 1.00 92.69 206 ASN A CA 1
ATOM 1631 C C . ASN A 1 206 ? -1.726 2.635 39.281 1.00 92.69 206 ASN A C 1
ATOM 1633 O O . ASN A 1 206 ? -1.570 3.143 38.169 1.00 92.69 206 ASN A O 1
ATOM 1637 N N . ASP A 1 207 ? -2.942 2.342 39.755 1.00 96.06 207 ASP A N 1
ATOM 1638 C CA . ASP A 1 207 ? -4.169 2.652 39.011 1.00 96.06 207 ASP A CA 1
ATOM 1639 C C . ASP A 1 207 ? -4.351 4.171 38.892 1.00 96.06 207 ASP A C 1
ATOM 1641 O O . ASP A 1 207 ? -4.636 4.695 37.814 1.00 96.06 207 ASP A O 1
ATOM 1645 N N . PHE A 1 208 ? -4.138 4.896 39.996 1.00 96.06 208 PHE A N 1
ATOM 1646 C CA . PHE A 1 208 ? -4.237 6.356 40.011 1.00 96.06 208 PHE A CA 1
ATOM 1647 C C . PHE A 1 208 ? -3.123 7.016 39.191 1.00 96.06 208 PHE A C 1
ATOM 1649 O O . PHE A 1 208 ? -3.405 7.971 38.473 1.00 96.06 208 PHE A O 1
ATOM 1656 N N . GLN A 1 209 ? -1.897 6.483 39.206 1.00 95.25 209 GLN A N 1
ATOM 1657 C CA . GLN A 1 209 ? -0.810 6.937 38.328 1.00 95.25 209 GLN A CA 1
ATOM 1658 C C . GLN A 1 209 ? -1.176 6.818 36.846 1.00 95.25 209 GLN A C 1
ATOM 1660 O O . GLN A 1 209 ? -0.848 7.700 36.053 1.00 95.25 209 GLN A O 1
ATOM 1665 N N . LEU A 1 210 ? -1.884 5.754 36.457 1.00 95.62 210 LEU A N 1
ATOM 1666 C CA . LEU A 1 210 ? -2.352 5.602 35.085 1.00 95.62 210 LEU A CA 1
ATOM 1667 C C . LEU A 1 210 ? -3.404 6.662 34.723 1.00 95.62 210 LEU A C 1
ATOM 1669 O O . LEU A 1 210 ? -3.324 7.250 33.645 1.00 95.62 210 LEU A O 1
ATOM 1673 N N . LEU A 1 211 ? -4.370 6.942 35.601 1.00 96.69 211 LEU A N 1
ATOM 1674 C CA . LEU A 1 211 ? -5.388 7.977 35.364 1.00 96.69 211 LEU A CA 1
ATOM 1675 C C . LEU A 1 211 ? -4.787 9.392 35.336 1.00 96.69 211 LEU A C 1
ATOM 1677 O O . LEU A 1 211 ? -5.185 10.199 34.493 1.00 96.69 211 LEU A O 1
ATOM 1681 N N . LEU A 1 212 ? -3.769 9.640 36.168 1.00 96.38 212 LEU A N 1
ATOM 1682 C CA . LEU A 1 212 ? -3.003 10.892 36.206 1.00 96.38 212 LEU A CA 1
ATOM 1683 C C . LEU A 1 212 ? -2.320 11.226 34.874 1.00 96.38 212 LEU A C 1
ATOM 1685 O O . LEU A 1 212 ? -2.045 12.386 34.584 1.00 96.38 212 LEU A O 1
ATOM 1689 N N . ALA A 1 213 ? -2.070 10.220 34.030 1.00 91.12 213 ALA A N 1
ATOM 1690 C CA . ALA A 1 213 ? -1.500 10.430 32.703 1.00 91.12 213 ALA A CA 1
ATOM 1691 C C . ALA A 1 213 ? -2.465 11.107 31.708 1.00 91.12 213 ALA A C 1
ATOM 1693 O O . ALA A 1 213 ? -2.002 11.560 30.660 1.00 91.12 213 ALA A O 1
ATOM 1694 N N . ALA A 1 214 ? -3.772 11.136 31.996 1.00 91.06 214 ALA A N 1
ATOM 1695 C CA . ALA A 1 214 ? -4.791 11.795 31.171 1.00 91.06 214 ALA A CA 1
ATOM 1696 C C . ALA A 1 214 ? -5.409 13.029 31.846 1.00 91.06 214 ALA A C 1
ATOM 1698 O O . ALA A 1 214 ? -5.823 13.945 31.142 1.00 91.06 214 ALA A O 1
ATOM 1699 N N . ASP A 1 215 ? -5.440 13.067 33.180 1.00 92.94 215 ASP A N 1
ATOM 1700 C CA . ASP A 1 215 ? -5.934 14.196 33.972 1.00 92.94 215 ASP A CA 1
ATOM 1701 C C . ASP A 1 215 ? -4.981 14.444 35.155 1.00 92.94 215 ASP A C 1
ATOM 1703 O O . ASP A 1 215 ? -4.858 13.567 36.005 1.00 92.94 215 ASP A O 1
ATOM 1707 N N . PRO A 1 216 ? -4.282 15.590 35.242 1.00 94.75 216 PRO A N 1
ATOM 1708 C CA . PRO A 1 216 ? -3.334 15.851 36.325 1.00 94.75 216 PRO A CA 1
ATOM 1709 C C . PRO A 1 216 ? -3.994 16.140 37.690 1.00 94.75 216 PRO A C 1
ATOM 1711 O O . PRO A 1 216 ? -3.280 16.189 38.695 1.00 94.75 216 PRO A O 1
ATOM 1714 N N . ASP A 1 217 ? -5.314 16.349 37.765 1.00 97.06 217 ASP A N 1
ATOM 1715 C CA . ASP A 1 217 ? -6.010 16.689 39.011 1.00 97.06 217 ASP A CA 1
ATOM 1716 C C . ASP A 1 217 ? -6.459 15.434 39.781 1.00 97.06 217 ASP A C 1
ATOM 1718 O O . ASP A 1 217 ? -7.508 14.834 39.539 1.00 97.06 217 ASP A O 1
ATOM 1722 N N . LEU A 1 218 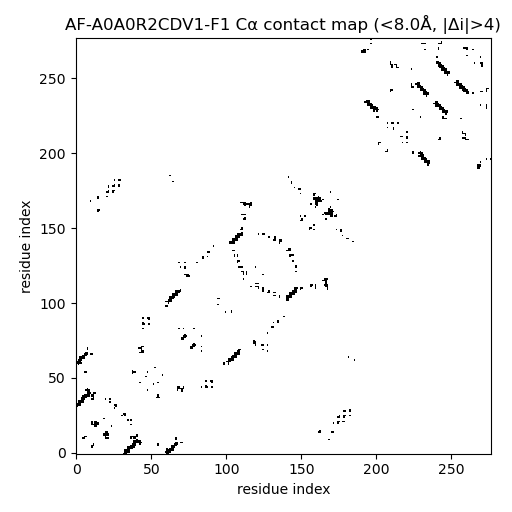? -5.673 15.054 40.793 1.00 95.19 218 LEU A N 1
ATOM 1723 C CA . LEU A 1 218 ? -5.975 13.902 41.647 1.00 95.19 218 LEU A CA 1
ATOM 1724 C C . LEU A 1 218 ? -7.315 14.025 42.395 1.00 95.19 218 LEU A C 1
ATOM 1726 O O . LEU A 1 218 ? -7.938 13.004 42.701 1.00 95.19 218 LEU A O 1
ATOM 1730 N N . SER A 1 219 ? -7.760 15.239 42.725 1.00 95.44 219 SER A N 1
ATOM 1731 C CA . SER A 1 219 ? -9.022 15.448 43.444 1.00 95.44 219 SER A CA 1
ATOM 1732 C C . SER A 1 219 ? -10.212 15.168 42.530 1.00 95.44 219 SER A C 1
ATOM 1734 O O . SER A 1 219 ? -11.125 14.441 42.929 1.00 95.44 219 SER A O 1
ATOM 1736 N N . GLN A 1 220 ? -10.153 15.658 41.287 1.00 96.56 220 GLN A N 1
ATOM 1737 C CA . GLN A 1 220 ? -11.111 15.312 40.232 1.00 96.56 220 GLN A CA 1
ATOM 1738 C C . GLN A 1 220 ? -11.107 13.810 39.956 1.00 96.56 220 GLN A C 1
ATOM 1740 O O . GLN A 1 220 ? -12.170 13.184 39.980 1.00 96.56 220 GLN A O 1
ATOM 1745 N N . ILE A 1 221 ? -9.918 13.204 39.820 1.00 97.00 221 ILE A N 1
ATOM 1746 C CA . ILE A 1 221 ? -9.790 11.755 39.639 1.00 97.00 221 ILE A CA 1
ATOM 1747 C C . ILE A 1 221 ? -10.529 10.993 40.727 1.00 97.00 221 ILE A C 1
ATOM 1749 O O . ILE A 1 221 ? -11.361 10.137 40.434 1.00 97.00 221 ILE A O 1
ATOM 1753 N N . LYS A 1 222 ? -10.263 11.304 41.995 1.00 96.06 222 LYS A N 1
ATOM 1754 C CA . LYS A 1 222 ? -10.929 10.637 43.119 1.00 96.06 222 LYS A CA 1
ATOM 1755 C C . LYS A 1 222 ? -12.443 10.824 43.074 1.00 96.06 222 LYS A C 1
ATOM 1757 O O . LYS A 1 222 ? -13.172 9.870 43.345 1.00 96.06 222 LYS A O 1
ATOM 1762 N N . TYR A 1 223 ? -12.915 12.011 42.698 1.00 96.19 223 TYR A N 1
ATOM 1763 C CA . TYR A 1 223 ? -14.339 12.299 42.581 1.00 96.19 223 TYR A CA 1
ATOM 1764 C C . TYR A 1 223 ? -15.019 11.423 41.523 1.00 96.19 223 TYR A C 1
ATOM 1766 O O . TYR A 1 223 ? -15.979 10.713 41.839 1.00 96.19 223 TYR A O 1
ATOM 1774 N N . TYR A 1 224 ? -14.523 11.404 40.284 1.00 95.88 224 TYR A N 1
ATOM 1775 C CA . TYR A 1 224 ? -15.161 10.597 39.247 1.00 95.88 224 TYR A CA 1
ATOM 1776 C C . TYR A 1 224 ? -14.890 9.101 39.387 1.00 95.88 224 TYR A C 1
ATOM 1778 O O . TYR A 1 224 ? -15.714 8.291 38.973 1.00 95.88 224 TYR A O 1
ATOM 1786 N N . VAL A 1 225 ? -13.791 8.697 40.025 1.00 96.62 225 VAL A N 1
ATOM 1787 C CA . VAL A 1 225 ? -13.556 7.290 40.363 1.00 96.62 225 VAL A CA 1
ATOM 1788 C C . VAL A 1 225 ? -14.546 6.811 41.414 1.00 96.62 225 VAL A C 1
ATOM 1790 O O . VAL A 1 225 ? -14.923 5.645 41.372 1.00 96.62 225 VAL A O 1
ATOM 1793 N N . ALA A 1 226 ? -14.991 7.668 42.338 1.00 96.12 226 ALA A N 1
ATOM 1794 C CA . ALA A 1 226 ? -16.001 7.326 43.338 1.00 96.12 226 ALA A CA 1
ATOM 1795 C C . ALA A 1 226 ? -17.422 7.281 42.748 1.00 96.12 226 ALA A C 1
ATOM 1797 O O . ALA A 1 226 ? -18.199 6.388 43.087 1.00 96.12 226 ALA A O 1
ATOM 1798 N N . ASN A 1 227 ? -17.748 8.182 41.820 1.00 95.19 227 ASN A N 1
ATOM 1799 C CA . ASN A 1 227 ? -19.121 8.356 41.332 1.00 95.19 227 ASN A CA 1
ATOM 1800 C C . ASN A 1 227 ? -19.395 7.736 39.949 1.00 95.19 227 ASN A C 1
ATOM 1802 O O . ASN A 1 227 ? -20.547 7.477 39.615 1.00 95.19 227 ASN A O 1
ATOM 1806 N N . GLY A 1 228 ? -18.359 7.474 39.151 1.00 95.00 228 GLY A N 1
ATOM 1807 C CA . GLY A 1 228 ? -18.473 6.969 37.784 1.00 95.00 228 GLY A CA 1
ATOM 1808 C C . GLY A 1 228 ? -18.412 5.444 37.653 1.00 95.00 228 GLY A C 1
ATOM 1809 O O . GLY A 1 228 ? -18.092 4.701 38.588 1.00 95.00 228 GLY A O 1
ATOM 1810 N N . ASN A 1 229 ? -18.687 4.968 36.438 1.00 96.31 229 ASN A N 1
ATOM 1811 C CA . ASN A 1 229 ? -18.457 3.586 36.030 1.00 96.31 229 ASN A CA 1
ATOM 1812 C C . ASN A 1 229 ? -17.014 3.435 35.540 1.00 96.31 229 ASN A C 1
ATOM 1814 O O . ASN A 1 229 ? -16.587 4.136 34.626 1.00 96.31 229 ASN A O 1
ATOM 1818 N N . CYS A 1 230 ? -16.271 2.512 36.145 1.00 97.62 230 CYS A N 1
ATOM 1819 C CA . CYS A 1 230 ? -14.858 2.296 35.853 1.00 97.62 230 CYS A CA 1
ATOM 1820 C C . CYS A 1 230 ? -14.652 0.928 35.198 1.00 97.62 230 CYS A C 1
ATOM 1822 O O . CYS A 1 230 ? -15.145 -0.082 35.710 1.00 97.62 230 CYS A O 1
ATOM 1824 N N . PHE A 1 231 ? -13.882 0.889 34.113 1.00 97.81 231 PHE A N 1
ATOM 1825 C CA . PHE A 1 231 ? -13.501 -0.347 33.434 1.00 97.81 231 PHE A CA 1
ATOM 1826 C C . PHE A 1 231 ? -11.991 -0.397 33.219 1.00 97.81 231 PHE A C 1
ATOM 1828 O O . PHE A 1 231 ? -11.355 0.620 32.937 1.00 97.81 231 PHE A O 1
ATOM 1835 N N . ALA A 1 232 ? -11.425 -1.596 33.333 1.00 97.56 232 ALA A N 1
ATOM 1836 C CA . ALA A 1 232 ? -10.010 -1.854 33.100 1.00 97.56 232 ALA A CA 1
ATOM 1837 C C . ALA A 1 232 ? -9.822 -2.786 31.907 1.00 97.56 232 ALA A C 1
ATOM 1839 O O . ALA A 1 232 ? -10.502 -3.804 31.806 1.00 97.56 232 ALA A O 1
ATOM 1840 N N . ALA A 1 233 ? -8.854 -2.459 31.056 1.00 96.75 233 ALA A N 1
ATOM 1841 C CA . ALA A 1 233 ? -8.329 -3.335 30.021 1.00 96.75 233 ALA A CA 1
ATOM 1842 C C . ALA A 1 233 ? -7.083 -4.058 30.543 1.00 96.75 233 ALA A C 1
ATOM 1844 O O . ALA A 1 233 ? -6.132 -3.411 31.002 1.00 96.75 233 ALA A O 1
ATOM 1845 N N . ARG A 1 234 ? -7.062 -5.389 30.431 1.00 95.19 234 ARG A N 1
ATOM 1846 C CA . ARG A 1 234 ? -5.919 -6.232 30.803 1.00 95.19 234 ARG A CA 1
ATOM 1847 C C . ARG A 1 234 ? -5.402 -7.037 29.616 1.00 95.19 234 ARG A C 1
ATOM 1849 O O . ARG A 1 234 ? -6.183 -7.470 28.775 1.00 95.19 234 ARG A O 1
ATOM 1856 N N . ASN A 1 235 ? -4.085 -7.213 29.526 1.00 90.75 235 ASN A N 1
ATOM 1857 C CA . ASN A 1 235 ? -3.471 -8.055 28.493 1.00 90.75 235 ASN A CA 1
ATOM 1858 C C . ASN A 1 235 ? -3.618 -9.558 28.813 1.00 90.75 235 ASN A C 1
ATOM 1860 O O . ASN A 1 235 ? -4.197 -9.941 29.829 1.00 90.75 235 ASN A O 1
ATOM 1864 N N . GLN A 1 236 ? -3.062 -10.420 27.957 1.00 85.44 236 GLN A N 1
ATOM 1865 C CA . GLN A 1 236 ? -3.107 -11.881 28.121 1.00 85.44 236 GLN A CA 1
ATOM 1866 C C . GLN A 1 236 ? -2.401 -12.379 29.395 1.00 85.44 236 GLN A C 1
ATOM 1868 O O . GLN A 1 236 ? -2.767 -13.419 29.931 1.00 85.44 236 GLN A O 1
ATOM 1873 N N . GLN A 1 237 ? -1.428 -11.624 29.909 1.00 88.81 237 GLN A N 1
ATOM 1874 C CA . GLN A 1 237 ? -0.759 -11.871 31.189 1.00 88.81 237 GLN A CA 1
ATOM 1875 C C . GLN A 1 237 ? -1.516 -11.258 32.385 1.00 88.81 237 GLN A C 1
ATOM 1877 O O . GLN A 1 237 ? -0.969 -11.167 33.481 1.00 88.81 237 GLN A O 1
ATOM 1882 N N . ASN A 1 238 ? -2.762 -10.811 32.186 1.00 89.94 238 ASN A N 1
ATOM 1883 C CA . ASN A 1 238 ? -3.620 -10.173 33.188 1.00 89.94 238 ASN A CA 1
ATOM 1884 C C . ASN A 1 238 ? -3.080 -8.837 33.755 1.00 89.94 238 ASN A C 1
ATOM 1886 O O . ASN A 1 238 ? -3.534 -8.348 34.795 1.00 89.94 238 ASN A O 1
ATOM 1890 N N . GLN A 1 239 ? -2.127 -8.205 33.068 1.00 92.25 239 GLN A N 1
ATOM 1891 C CA . GLN A 1 239 ? -1.557 -6.918 33.466 1.00 92.25 239 GLN A CA 1
ATOM 1892 C C . GLN A 1 239 ? -2.468 -5.773 33.025 1.00 92.25 239 GLN A C 1
ATOM 1894 O O . GLN A 1 239 ? -2.987 -5.788 31.909 1.00 92.25 239 GLN A O 1
ATOM 1899 N N . LEU A 1 240 ? -2.636 -4.767 33.887 1.00 94.69 240 LEU A N 1
ATOM 1900 C CA . LEU A 1 240 ? -3.395 -3.560 33.573 1.00 94.69 240 LEU A CA 1
ATOM 1901 C C . LEU A 1 240 ? -2.686 -2.763 32.471 1.00 94.69 240 LEU A C 1
ATOM 1903 O O . LEU A 1 240 ? -1.541 -2.349 32.637 1.00 94.69 240 LEU A O 1
ATOM 1907 N N . VAL A 1 241 ? -3.373 -2.542 31.351 1.00 95.56 241 VAL A N 1
ATOM 1908 C CA . VAL A 1 241 ? -2.825 -1.807 30.197 1.00 95.56 241 VAL A CA 1
ATOM 1909 C C . VAL A 1 241 ? -3.620 -0.553 29.848 1.00 95.56 241 VAL A C 1
ATOM 1911 O O . VAL A 1 241 ? -3.102 0.318 29.151 1.00 95.56 241 VAL A O 1
ATOM 1914 N N . GLY A 1 242 ? -4.849 -0.420 30.346 1.00 96.56 242 GLY A N 1
ATOM 1915 C CA . GLY A 1 242 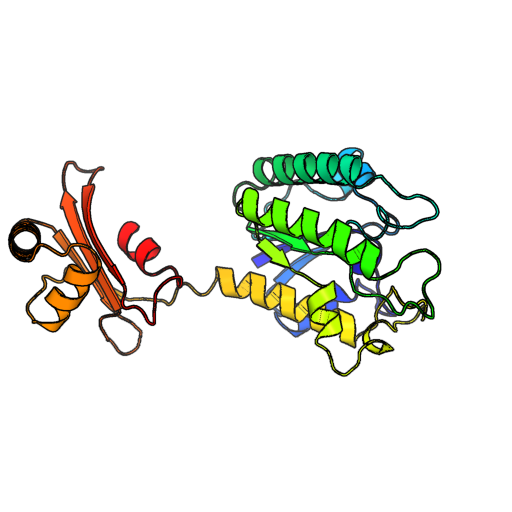? -5.647 0.788 30.178 1.00 96.56 242 GLY A CA 1
ATOM 1916 C C . GLY A 1 242 ? -6.855 0.834 31.104 1.00 96.56 242 GLY A C 1
ATOM 1917 O O . GLY A 1 242 ? -7.278 -0.193 31.631 1.00 96.56 242 GLY A O 1
ATOM 1918 N N . MET A 1 243 ? -7.408 2.027 31.289 1.00 97.94 243 MET A N 1
ATOM 1919 C CA . MET A 1 243 ? -8.600 2.280 32.092 1.00 97.94 243 MET A CA 1
ATOM 1920 C C . MET A 1 243 ? -9.472 3.338 31.434 1.00 97.94 243 MET A C 1
ATOM 1922 O O . MET A 1 243 ? -8.960 4.253 30.789 1.00 97.94 243 MET A O 1
ATOM 1926 N N . ILE A 1 244 ? -10.780 3.220 31.629 1.00 98.00 244 ILE A N 1
ATOM 1927 C CA . ILE A 1 244 ? -11.747 4.257 31.283 1.00 98.00 244 ILE A CA 1
ATOM 1928 C C . ILE A 1 244 ? -12.678 4.488 32.470 1.00 98.00 244 ILE A C 1
ATOM 1930 O O . ILE A 1 244 ? -13.123 3.533 33.115 1.00 98.00 244 ILE A O 1
ATOM 1934 N N . VAL A 1 245 ? -12.960 5.755 32.757 1.00 97.62 245 VAL A N 1
ATOM 1935 C CA . VAL A 1 245 ? -13.987 6.164 33.713 1.00 97.62 245 VAL A CA 1
ATOM 1936 C C . VAL A 1 245 ? -15.031 6.971 32.966 1.00 97.62 245 VAL A C 1
ATOM 1938 O O . VAL A 1 245 ? -14.692 7.926 32.266 1.00 97.62 245 VAL A O 1
ATOM 1941 N N . ILE A 1 246 ? -16.293 6.574 33.099 1.00 96.94 246 ILE A N 1
ATOM 1942 C CA . ILE A 1 246 ? -17.410 7.218 32.414 1.00 96.94 246 ILE A CA 1
ATOM 1943 C C . ILE A 1 246 ? -18.500 7.643 33.395 1.00 96.94 246 ILE A C 1
ATOM 1945 O O . ILE A 1 246 ? -18.747 6.972 34.401 1.00 96.94 246 ILE A O 1
ATOM 1949 N N . ASN A 1 247 ? -19.192 8.729 33.063 1.00 95.38 247 ASN A N 1
ATOM 1950 C CA . ASN A 1 247 ? -20.472 9.083 33.659 1.00 95.38 247 ASN A CA 1
ATOM 1951 C C . ASN A 1 247 ? -21.597 8.626 32.732 1.00 95.38 247 ASN A C 1
ATOM 1953 O O . ASN A 1 247 ? -21.634 9.013 31.562 1.00 95.38 247 ASN A O 1
ATOM 1957 N N . LYS A 1 248 ? -22.539 7.826 33.226 1.00 91.50 248 LYS A N 1
ATOM 1958 C CA . LYS A 1 248 ? -23.693 7.426 32.420 1.00 91.50 248 LYS A CA 1
ATOM 1959 C C . LYS A 1 248 ? -24.760 8.518 32.481 1.00 91.50 248 LYS A C 1
ATOM 1961 O O . LYS A 1 248 ? -25.379 8.714 33.519 1.00 91.50 248 LYS A O 1
ATOM 1966 N N . LEU A 1 249 ? -24.998 9.193 31.357 1.00 90.19 249 LEU A N 1
ATOM 1967 C CA . LEU A 1 249 ? -25.994 10.265 31.261 1.00 90.19 249 LEU A CA 1
ATOM 1968 C C . LEU A 1 249 ? -27.388 9.704 30.959 1.00 90.19 249 LEU A C 1
ATOM 1970 O O . LEU A 1 249 ? -28.378 10.099 31.567 1.00 90.19 249 LEU A O 1
ATOM 1974 N N . THR A 1 250 ? -27.475 8.751 30.027 1.00 90.62 250 THR A N 1
ATOM 1975 C CA . THR A 1 250 ? -28.735 8.099 29.639 1.00 90.62 250 THR A CA 1
ATOM 1976 C C . THR A 1 250 ? -28.515 6.613 29.330 1.00 90.62 250 THR A C 1
ATOM 1978 O O . THR A 1 250 ? -27.430 6.063 29.523 1.00 90.62 250 THR A O 1
ATOM 1981 N N . LYS A 1 251 ? -29.545 5.914 28.832 1.00 83.19 251 LYS A N 1
ATOM 1982 C CA . LYS A 1 251 ? -29.391 4.530 28.349 1.00 83.19 251 LYS A CA 1
ATOM 1983 C C . LYS A 1 251 ? -28.476 4.418 27.121 1.00 83.19 251 LYS A C 1
ATOM 1985 O O . LYS A 1 251 ? -27.906 3.351 26.930 1.00 83.19 251 LYS A O 1
ATOM 1990 N N . SER A 1 252 ? -28.341 5.479 26.322 1.00 86.50 252 SER A N 1
ATOM 1991 C CA . SER A 1 252 ? -27.588 5.489 25.057 1.00 86.50 252 SER A CA 1
ATOM 1992 C C . SER A 1 252 ? -26.431 6.491 25.023 1.00 86.50 252 SER A C 1
ATOM 1994 O O . SER A 1 252 ? -25.742 6.578 24.010 1.00 86.50 252 SER A O 1
ATOM 1996 N N . GLN A 1 253 ? -26.209 7.251 26.099 1.00 90.94 253 GLN A N 1
ATOM 1997 C CA . GLN A 1 253 ? -25.154 8.260 26.179 1.00 90.94 253 GLN A CA 1
ATOM 1998 C C . GLN A 1 253 ? -24.358 8.122 27.474 1.00 90.94 253 GLN A C 1
ATOM 2000 O O . GLN A 1 253 ? -24.923 7.972 28.561 1.00 90.94 253 GLN A O 1
ATOM 2005 N N . ALA A 1 254 ? -23.042 8.233 27.340 1.00 93.06 254 ALA A N 1
ATOM 2006 C CA . ALA A 1 254 ? -22.105 8.337 28.440 1.00 93.06 254 ALA A CA 1
ATOM 2007 C C . ALA A 1 254 ? -21.049 9.394 28.107 1.00 93.06 254 ALA A C 1
ATOM 2009 O O . ALA A 1 254 ? -20.698 9.592 26.944 1.00 93.06 254 ALA A O 1
ATOM 2010 N N . GLU A 1 255 ? -20.558 10.062 29.139 1.00 95.56 255 GLU A N 1
ATOM 2011 C CA . GLU A 1 255 ? -19.450 11.003 29.069 1.00 95.56 255 GLU A CA 1
ATOM 2012 C C . GLU A 1 255 ? -18.174 10.303 29.531 1.00 95.56 255 GLU A C 1
ATOM 2014 O O . GLU A 1 255 ? -18.181 9.604 30.545 1.00 95.56 255 GLU A O 1
ATOM 2019 N N . ILE A 1 256 ? -17.079 10.480 28.794 1.00 97.12 256 ILE A N 1
ATOM 2020 C CA . ILE A 1 256 ? -15.767 9.970 29.193 1.00 97.12 256 ILE A CA 1
ATOM 2021 C C . ILE A 1 256 ? -15.140 10.997 30.130 1.00 97.12 256 ILE A C 1
ATOM 2023 O O . ILE A 1 256 ? -14.797 12.091 29.697 1.00 97.12 256 ILE A O 1
ATOM 2027 N N . LEU A 1 257 ? -14.974 10.623 31.395 1.00 97.06 257 LEU A N 1
ATOM 2028 C CA . LEU A 1 257 ? -14.335 11.458 32.414 1.00 97.06 257 LEU A CA 1
ATOM 2029 C C . LEU A 1 257 ? -12.815 11.268 32.395 1.00 97.06 257 LEU A C 1
ATOM 2031 O O . LEU A 1 257 ? -12.063 12.209 32.606 1.00 97.06 257 LEU A O 1
ATOM 2035 N N . ASN A 1 258 ? -12.352 10.047 32.104 1.00 97.69 258 ASN A N 1
ATOM 2036 C CA . ASN A 1 258 ? -10.935 9.743 31.924 1.00 97.69 258 ASN A CA 1
ATOM 2037 C C . ASN A 1 258 ? -10.753 8.529 31.004 1.00 97.69 258 ASN A C 1
ATOM 2039 O O . ASN A 1 258 ? -11.529 7.574 31.071 1.00 97.69 258 ASN A O 1
ATOM 2043 N N . LEU A 1 259 ? -9.718 8.551 30.163 1.00 96.81 259 LEU A N 1
ATOM 2044 C CA . LEU A 1 259 ? -9.288 7.413 29.355 1.00 96.81 259 LEU A CA 1
ATOM 2045 C C . LEU A 1 259 ? -7.761 7.389 29.282 1.00 96.81 259 LEU A C 1
ATOM 2047 O O . LEU A 1 259 ? -7.148 8.231 28.624 1.00 96.81 259 LEU A O 1
ATOM 2051 N N . SER A 1 260 ? -7.161 6.362 29.874 1.00 96.69 260 SER A N 1
ATOM 2052 C CA . SER A 1 260 ? -5.710 6.204 29.943 1.00 96.69 260 SER A CA 1
ATOM 2053 C C . SER A 1 260 ? -5.261 4.841 29.437 1.00 96.69 260 SER A C 1
ATOM 2055 O O . SER A 1 260 ? -5.882 3.816 29.702 1.00 96.69 260 SER A O 1
ATOM 2057 N N . VAL A 1 261 ? -4.131 4.817 28.728 1.00 94.88 261 VAL A N 1
ATOM 2058 C CA . VAL A 1 261 ? -3.442 3.598 28.276 1.00 94.88 261 VAL A CA 1
ATOM 2059 C C . VAL A 1 261 ? -1.956 3.748 28.587 1.00 94.88 261 VAL A C 1
ATOM 2061 O O . VAL A 1 261 ? -1.378 4.817 28.335 1.00 94.88 261 VAL A O 1
ATOM 2064 N N . ILE A 1 262 ? -1.335 2.691 29.124 1.00 92.88 262 ILE A N 1
ATOM 2065 C CA . ILE A 1 262 ? 0.087 2.717 29.491 1.00 92.88 262 ILE A CA 1
ATOM 2066 C C . ILE A 1 262 ? 0.948 3.064 28.264 1.00 92.88 262 ILE A C 1
ATOM 2068 O O . ILE A 1 262 ? 0.647 2.582 27.166 1.00 92.88 262 ILE A O 1
ATOM 2072 N N . PRO A 1 263 ? 2.018 3.873 28.403 1.00 85.56 263 PRO A N 1
ATOM 2073 C CA . PRO A 1 263 ? 2.790 4.376 27.264 1.00 85.56 263 PRO A CA 1
ATOM 2074 C C . PRO A 1 263 ? 3.255 3.297 26.279 1.00 85.56 263 PRO A C 1
ATOM 2076 O O . PRO A 1 263 ? 3.107 3.467 25.071 1.00 85.56 263 PRO A O 1
ATOM 2079 N N . SER A 1 264 ? 3.720 2.151 26.786 1.00 83.81 264 SER A N 1
ATOM 2080 C CA . SER A 1 264 ? 4.214 1.023 25.982 1.00 83.81 264 SER A CA 1
ATOM 2081 C C . SER A 1 264 ? 3.142 0.317 25.136 1.00 83.81 264 SER A C 1
ATOM 2083 O O . SER A 1 264 ? 3.481 -0.475 24.256 1.00 83.81 264 SER A O 1
ATOM 2085 N N . GLN A 1 265 ? 1.856 0.594 25.376 1.00 83.50 265 GLN A N 1
ATOM 2086 C CA . GLN A 1 265 ? 0.721 -0.027 24.681 1.00 83.50 265 GLN A CA 1
ATOM 2087 C C . GLN A 1 265 ? -0.166 0.988 23.935 1.00 83.50 265 GLN A C 1
ATOM 2089 O O . GLN A 1 265 ? -1.227 0.632 23.410 1.00 83.50 265 GLN A O 1
ATOM 2094 N N . ARG A 1 266 ? 0.252 2.259 23.853 1.00 82.25 266 ARG A N 1
ATOM 2095 C CA . ARG A 1 266 ? -0.456 3.299 23.086 1.00 82.25 266 ARG A CA 1
ATOM 2096 C C . ARG A 1 266 ? -0.382 3.033 21.582 1.00 82.25 266 ARG A C 1
ATOM 2098 O O . ARG A 1 266 ? 0.483 2.308 21.104 1.00 82.25 266 ARG A O 1
ATOM 2105 N N . SER A 1 267 ? -1.332 3.597 20.835 1.00 75.06 267 SER A N 1
ATOM 2106 C CA . SER A 1 267 ? -1.466 3.420 19.376 1.00 75.06 267 SER A CA 1
ATOM 2107 C C . SER A 1 267 ? -1.705 1.973 18.910 1.00 75.06 267 SER A C 1
ATOM 2109 O O . SER A 1 267 ? -1.625 1.685 17.722 1.00 75.06 267 SER A O 1
ATOM 2111 N N . ARG A 1 268 ? -2.079 1.069 19.829 1.00 77.69 268 ARG A N 1
ATOM 2112 C CA . ARG A 1 268 ? -2.435 -0.340 19.549 1.00 77.69 268 ARG A CA 1
ATOM 2113 C C . ARG A 1 268 ? -3.942 -0.621 19.631 1.00 77.69 268 ARG A C 1
ATOM 2115 O O . ARG A 1 268 ? -4.379 -1.758 19.769 1.00 77.69 268 ARG A O 1
ATOM 2122 N N . GLY A 1 269 ? -4.755 0.438 19.622 1.00 83.38 269 GLY A N 1
ATOM 2123 C CA . GLY A 1 269 ? -6.220 0.363 19.596 1.00 83.38 269 GLY A CA 1
ATOM 2124 C C . GLY A 1 269 ? -6.918 -0.040 20.905 1.00 83.38 269 GLY A C 1
ATOM 2125 O O . GLY A 1 269 ? -8.136 -0.194 20.896 1.00 83.38 269 GLY A O 1
ATOM 2126 N N . ILE A 1 270 ? -6.207 -0.150 22.034 1.00 89.69 270 ILE A N 1
ATOM 2127 C CA . ILE A 1 270 ? -6.795 -0.456 23.357 1.00 89.69 270 ILE A CA 1
ATOM 2128 C C . ILE A 1 270 ? -7.835 0.594 23.776 1.00 89.69 270 ILE A C 1
ATOM 2130 O O . ILE A 1 270 ? -8.935 0.235 24.180 1.00 89.69 270 ILE A O 1
ATOM 2134 N N . GLY A 1 271 ? -7.549 1.890 23.592 1.00 90.00 271 GLY A N 1
ATOM 2135 C CA . GLY A 1 271 ? -8.515 2.955 23.903 1.00 90.00 271 GLY A CA 1
ATOM 2136 C C . GLY A 1 271 ? -9.817 2.833 23.100 1.00 90.00 271 GLY A C 1
ATOM 2137 O O . GLY A 1 271 ? -10.901 3.033 23.633 1.00 90.00 271 GLY A O 1
ATOM 2138 N N . ARG A 1 272 ? -9.730 2.398 21.835 1.00 88.56 272 ARG A N 1
ATOM 2139 C CA . ARG A 1 272 ? -10.911 2.143 20.995 1.00 88.56 272 ARG A CA 1
ATOM 2140 C C . ARG A 1 272 ? -11.720 0.940 21.484 1.00 88.56 272 ARG A C 1
ATOM 2142 O O . ARG A 1 272 ? -12.929 0.932 21.294 1.00 88.56 272 ARG A O 1
ATOM 2149 N N . GLN A 1 273 ? -11.073 -0.067 22.071 1.00 90.06 273 GLN A N 1
ATOM 2150 C CA . GLN A 1 273 ? -11.767 -1.203 22.683 1.00 90.06 273 GLN A CA 1
ATOM 2151 C C . GLN A 1 273 ? -12.484 -0.777 23.970 1.00 90.06 273 GLN A C 1
ATOM 2153 O O . GLN A 1 273 ? -13.650 -1.111 24.127 1.00 90.06 273 GLN A O 1
ATOM 2158 N N . LEU A 1 274 ? -11.838 0.035 24.817 1.00 93.81 274 LEU A N 1
ATOM 2159 C CA . LEU A 1 274 ? -12.443 0.595 26.035 1.00 93.81 274 LEU A CA 1
ATOM 2160 C C . LEU A 1 274 ? -13.683 1.453 25.752 1.00 93.81 274 LEU A C 1
ATOM 2162 O O . LEU A 1 274 ? -14.656 1.355 26.480 1.00 93.81 274 LEU A O 1
ATOM 2166 N N . ILE A 1 275 ? -13.673 2.254 24.682 1.00 91.88 275 ILE A N 1
ATOM 2167 C CA . ILE A 1 275 ? -14.831 3.080 24.286 1.00 91.88 275 ILE A CA 1
ATOM 2168 C C . ILE A 1 275 ? -16.004 2.228 23.763 1.00 91.88 275 ILE A C 1
ATOM 2170 O O . ILE A 1 275 ? -17.148 2.671 23.790 1.00 91.88 275 ILE A O 1
ATOM 2174 N N . LYS A 1 276 ? -15.730 1.032 23.229 1.00 87.38 276 LYS A N 1
ATOM 2175 C CA . LYS A 1 276 ? -16.746 0.153 22.627 1.00 87.38 276 LYS A CA 1
ATOM 2176 C C . LYS A 1 276 ? -17.423 -0.798 23.619 1.00 87.38 276 LYS A C 1
ATOM 2178 O O . LYS A 1 276 ? -18.428 -1.390 23.230 1.00 87.38 276 LYS A O 1
ATOM 2183 N N . TYR A 1 277 ? -16.834 -1.004 24.797 1.00 86.19 277 TYR A N 1
ATOM 2184 C CA . TYR A 1 277 ? -17.365 -1.870 25.853 1.00 86.19 277 TYR A CA 1
ATOM 2185 C C . TYR A 1 277 ? -18.531 -1.185 26.573 1.00 86.19 277 TYR A C 1
ATOM 2187 O O . TYR A 1 277 ? -19.573 -1.850 26.757 1.00 86.19 277 TYR A O 1
#

Solvent-accessible surface area (backbone atoms only — not comparable to full-atom values): 15054 Å² total; per-residue (Å²): 96,38,33,37,43,24,34,17,40,85,53,42,36,27,86,93,48,100,49,32,38,47,58,53,40,34,37,76,76,37,77,71,57,45,77,46,74,39,26,40,68,79,39,31,60,65,49,51,69,76,46,36,64,68,58,52,63,100,67,89,42,61,28,39,40,39,36,52,45,62,46,26,60,22,64,93,66,48,48,55,70,70,57,48,52,54,41,49,53,51,51,52,54,48,45,50,68,76,40,70,81,29,50,47,30,44,28,34,43,63,45,52,24,58,95,55,30,89,44,54,48,54,71,62,47,48,59,55,34,51,54,52,43,52,52,19,58,79,68,75,37,41,65,43,61,39,26,64,56,46,67,70,38,88,55,52,57,63,39,17,45,19,92,79,59,42,16,59,52,42,20,71,67,38,32,46,50,52,26,50,54,51,47,49,59,56,47,64,74,59,48,53,63,75,53,54,72,46,83,40,71,80,84,48,72,70,48,51,55,44,48,41,73,63,43,83,50,65,68,59,50,54,52,47,62,72,74,32,54,33,31,33,30,19,43,90,87,67,43,84,45,30,39,37,30,28,42,78,78,52,100,88,44,65,46,79,77,42,67,27,57,44,79,95,55,55,98,33,51,51,72,62,51,64,76,70,108

pLDDT: mean 94.9, std 7.29, range [45.88, 98.94]

Secondary structure (DSSP, 8-state):
-EEEEEESHHHH--TTSSS-HHHHHHHHH-TT-EEEE---TT--HHHHHHTHHHHS-SS--SEEEEE--TTTT-GGGPPPHHHHHHHHHHHHHHHHHHSTTSEEEE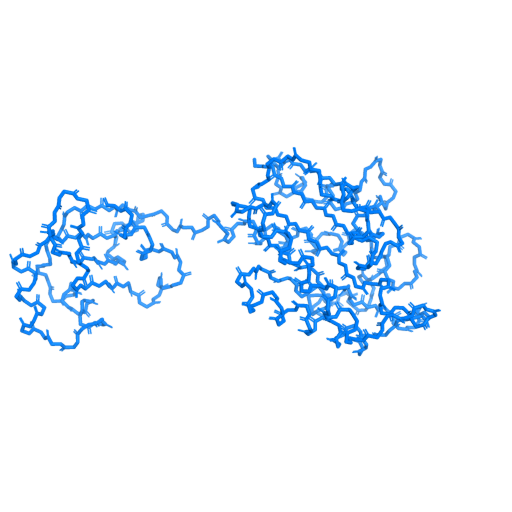EPPPP--TTT-SS--HHHHHHHHHHHHHHHHHTT-EEE-HHHHHHTSTTTTGGG--TT-SSSS--HHHHHHHHHHHHHHHHHTT-----EEEE----SHHHHHHHHTT---HHHHHHHHHHSEEEEEE-TT--EEEEEEEEE-SSS-EEEEEEEE-GGGTTSSHHHHHHH-